Protein AF-0000000077485284 (afdb_homodimer)

Radius of gyration: 37.22 Å; Cα contacts (8 Å, |Δi|>4): 544; chains: 2; bounding box: 152×131×108 Å

Sequence (350 aa):
MNFKMADIRLLTVAMTIVVIGTAVCTTCRDEGKKGLGGEVIVDEEGYKNHIEPLIWLQAEEIPDLDPNLHKRTSPKWDYRIDRDESRRPQNINVADCSPSRCKKGKEVRPWYSPRLVACAFTNEDGVRKYSVQRKQFPVACTCVRAKVKRQRNNNREGRRKSTKRRNQRRRGGMDMNFKMADIRLLTVAMTIVVIGTAVCTTCRDEGKKGLGGEVIVDEEGYKNHIEPLIWLQAEEIPDLDPNLHKRTSPKWDYRIDRDESRRPQNINVADCSPSRCKKGKEVRPWYSPRLVACAFTNEDGVRKYSVQRKQFPVACTCVRAKVKRQRNNNREGRRKSTKRRNQRRRGGMD

Solvent-accessible surface area (backbone atoms only — not comparable to full-atom values): 21162 Å² total; per-residue (Å²): 136,83,78,72,78,72,79,79,71,73,72,71,70,72,72,71,69,68,68,69,69,70,71,79,73,74,57,61,57,70,76,82,58,76,70,61,25,69,71,46,81,36,46,56,67,53,33,66,76,60,41,46,64,54,38,50,38,66,64,45,81,43,71,51,98,56,82,60,48,48,72,37,26,49,29,33,48,47,74,41,77,49,76,39,92,36,29,36,61,35,66,40,83,25,43,30,55,82,83,34,61,52,60,90,75,36,39,76,44,72,38,68,44,66,43,75,35,35,14,64,45,67,45,98,86,68,45,64,30,30,40,34,30,29,41,75,39,36,70,37,52,35,25,26,56,60,80,75,70,74,70,74,73,78,71,73,72,74,74,70,72,75,74,70,72,76,73,71,69,74,70,69,63,77,115,137,82,77,80,72,70,86,70,74,73,72,74,68,70,70,70,71,65,72,68,67,67,69,79,76,71,55,64,58,70,76,85,58,73,69,55,28,62,72,48,81,34,47,58,68,54,32,66,75,61,39,47,63,53,38,50,37,66,65,45,80,41,74,53,98,56,82,61,49,48,72,37,26,49,31,34,48,48,76,40,77,49,76,39,91,36,28,37,62,36,68,40,83,26,45,32,55,83,82,36,61,51,61,90,74,36,39,75,42,73,38,70,44,65,43,74,35,36,14,64,44,68,45,96,87,69,45,63,32,30,39,35,30,28,41,77,38,36,68,35,53,35,25,26,54,61,80,75,70,74,69,74,74,76,71,72,72,76,74,66,72,77,73,70,75,76,68,74,72,71,71,67,65,79,115

Structure (mmCIF, N/CA/C/O backbone):
data_AF-0000000077485284-model_v1
#
loop_
_entity.id
_entity.type
_entity.pdbx_description
1 polymer 'Hypp5809 protein'
#
loop_
_atom_site.group_PDB
_atom_site.id
_atom_site.type_symbol
_atom_site.label_atom_id
_atom_site.label_alt_id
_atom_site.label_comp_id
_atom_site.label_asym_id
_atom_site.label_entity_id
_atom_site.label_seq_id
_atom_site.pdbx_PDB_ins_code
_atom_site.Cartn_x
_atom_site.Cartn_y
_atom_site.Cartn_z
_atom_site.occupancy
_atom_site.B_iso_or_equiv
_atom_site.auth_seq_id
_atom_site.auth_comp_id
_atom_site.auth_asym_id
_atom_site.auth_atom_id
_atom_site.pdbx_PDB_model_num
ATOM 1 N N . MET A 1 1 ? 81.188 -22.359 -29.562 1 26.25 1 MET A N 1
ATOM 2 C CA . MET A 1 1 ? 79.812 -22.844 -29.297 1 26.25 1 MET A CA 1
ATOM 3 C C . MET A 1 1 ? 79.125 -21.984 -28.281 1 26.25 1 MET A C 1
ATOM 5 O O . MET A 1 1 ? 79.438 -22.016 -27.094 1 26.25 1 MET A O 1
ATOM 9 N N . ASN A 1 2 ? 78.812 -20.734 -28.625 1 28.78 2 ASN A N 1
ATOM 10 C CA . ASN A 1 2 ? 78.312 -19.594 -27.844 1 28.78 2 ASN A CA 1
ATOM 11 C C . ASN A 1 2 ? 76.875 -19.797 -27.359 1 28.78 2 ASN A C 1
ATOM 13 O O . ASN A 1 2 ? 75.938 -19.766 -28.141 1 28.78 2 ASN A O 1
ATOM 17 N N . PHE A 1 3 ? 76.688 -20.75 -26.438 1 27.8 3 PHE A N 1
ATOM 18 C CA . PHE A 1 3 ? 75.375 -21.016 -25.891 1 27.8 3 PHE A CA 1
ATOM 19 C C . PHE A 1 3 ? 74.875 -19.812 -25.109 1 27.8 3 PHE A C 1
ATOM 21 O O . PHE A 1 3 ? 75.375 -19.469 -24.062 1 27.8 3 PHE A O 1
ATOM 28 N N . LYS A 1 4 ? 74.5 -18.812 -25.859 1 26.73 4 LYS A N 1
ATOM 29 C CA . LYS A 1 4 ? 73.938 -17.594 -25.25 1 26.73 4 LYS A CA 1
ATOM 30 C C . LYS A 1 4 ? 72.75 -17.906 -24.375 1 26.73 4 LYS A C 1
ATOM 32 O O . LYS A 1 4 ? 71.812 -18.562 -24.828 1 26.73 4 LYS A O 1
ATOM 37 N N . MET A 1 5 ? 72.875 -17.969 -23.156 1 29.12 5 MET A N 1
ATOM 38 C CA . MET A 1 5 ? 71.938 -18.188 -22.078 1 29.12 5 MET A CA 1
ATOM 39 C C . MET A 1 5 ? 70.75 -17.219 -22.188 1 29.12 5 MET A C 1
ATOM 41 O O . MET A 1 5 ? 70.938 -16.016 -21.938 1 29.12 5 MET A O 1
ATOM 45 N N . ALA A 1 6 ? 70.312 -16.984 -23.359 1 28.66 6 ALA A N 1
ATOM 46 C CA . ALA A 1 6 ? 69.375 -15.812 -23.266 1 28.66 6 ALA A CA 1
ATOM 47 C C . ALA A 1 6 ? 68.375 -15.977 -22.125 1 28.66 6 ALA A C 1
ATOM 49 O O . ALA A 1 6 ? 68.188 -17.094 -21.625 1 28.66 6 ALA A O 1
ATOM 50 N N . ASP A 1 7 ? 67.562 -14.844 -21.891 1 26.91 7 ASP A N 1
ATOM 51 C CA . ASP A 1 7 ? 66.688 -14.062 -21.062 1 26.91 7 ASP A CA 1
ATOM 52 C C . ASP A 1 7 ? 65.375 -14.805 -20.828 1 26.91 7 ASP A C 1
ATOM 54 O O . ASP A 1 7 ? 64.688 -15.148 -21.781 1 26.91 7 ASP A O 1
ATOM 58 N N . ILE A 1 8 ? 65.375 -15.609 -19.859 1 27.58 8 ILE A N 1
ATOM 59 C CA . ILE A 1 8 ? 64.125 -16.156 -19.359 1 27.58 8 ILE A CA 1
ATOM 60 C C . ILE A 1 8 ? 63.125 -15.023 -19.109 1 27.58 8 ILE A C 1
ATOM 62 O O . ILE A 1 8 ? 63.312 -14.211 -18.203 1 27.58 8 ILE A O 1
ATOM 66 N N . ARG A 1 9 ? 62.688 -14.32 -20.125 1 27.92 9 ARG A N 1
ATOM 67 C CA . ARG A 1 9 ? 61.562 -13.43 -19.906 1 27.92 9 ARG A CA 1
ATOM 68 C C . ARG A 1 9 ? 60.469 -14.125 -19.078 1 27.92 9 ARG A C 1
ATOM 70 O O . ARG A 1 9 ? 60 -15.188 -19.453 1 27.92 9 ARG A O 1
ATOM 77 N N . LEU A 1 10 ? 60.625 -14.039 -17.812 1 30.47 10 LEU A N 1
ATOM 78 C CA . LEU A 1 10 ? 59.531 -14.359 -16.906 1 30.47 10 LEU A CA 1
ATOM 79 C C . LEU A 1 10 ? 58.219 -13.836 -17.469 1 30.47 10 LEU A C 1
ATOM 81 O O . LEU A 1 10 ? 58.062 -12.633 -17.688 1 30.47 10 LEU A O 1
ATOM 85 N N . LEU A 1 11 ? 57.656 -14.562 -18.281 1 31.17 11 LEU A N 1
ATOM 86 C CA . LEU A 1 11 ? 56.25 -14.344 -18.594 1 31.17 11 LEU A CA 1
ATOM 87 C C . LEU A 1 11 ? 55.406 -14.164 -17.328 1 31.17 11 LEU A C 1
ATOM 89 O O . LEU A 1 11 ? 55.281 -15.094 -16.531 1 31.17 11 LEU A O 1
ATOM 93 N N . THR A 1 12 ? 55.688 -13.062 -16.656 1 31.62 12 THR A N 1
ATOM 94 C CA . THR A 1 12 ? 54.656 -12.805 -15.656 1 31.62 12 THR A CA 1
ATOM 95 C C . THR A 1 12 ? 53.25 -12.961 -16.266 1 31.62 12 THR A C 1
ATOM 97 O O . THR A 1 12 ? 52.906 -12.273 -17.234 1 31.62 12 THR A O 1
ATOM 100 N N . VAL A 1 13 ? 52.781 -14.156 -16.406 1 31.56 13 VAL A N 1
ATOM 101 C CA . VAL A 1 13 ? 51.344 -14.328 -16.562 1 31.56 13 VAL A CA 1
ATOM 102 C C . VAL A 1 13 ? 50.594 -13.367 -15.641 1 31.56 13 VAL A C 1
ATOM 104 O O . VAL A 1 13 ? 50.719 -13.461 -14.414 1 31.56 13 VAL A O 1
ATOM 107 N N . ALA A 1 14 ? 50.562 -12.133 -15.977 1 32.06 14 ALA A N 1
ATOM 108 C CA . ALA A 1 14 ? 49.562 -11.359 -15.273 1 32.06 14 ALA A CA 1
ATOM 109 C C . ALA A 1 14 ? 48.219 -12.117 -15.219 1 32.06 14 ALA A C 1
ATOM 111 O O . ALA A 1 14 ? 47.625 -12.406 -16.266 1 32.06 14 ALA A O 1
ATOM 112 N N . MET A 1 15 ? 48.125 -13.109 -14.352 1 30.97 15 MET A N 1
ATOM 113 C CA . MET A 1 15 ? 46.75 -13.523 -14.016 1 30.97 15 MET A CA 1
ATOM 114 C C . MET A 1 15 ? 45.812 -12.32 -13.969 1 30.97 15 MET A C 1
ATOM 116 O O . MET A 1 15 ? 46 -11.414 -13.148 1 30.97 15 MET A O 1
ATOM 120 N N . THR A 1 16 ? 45.438 -11.82 -15.078 1 33.38 16 THR A N 1
ATOM 121 C CA . THR A 1 16 ? 44.25 -10.992 -14.984 1 33.38 16 THR A CA 1
ATOM 122 C C . THR A 1 16 ? 43.188 -11.648 -14.094 1 33.38 16 THR A C 1
ATOM 124 O O . THR A 1 16 ? 42.688 -12.711 -14.43 1 33.38 16 THR A O 1
ATOM 127 N N . ILE A 1 17 ? 43.438 -11.68 -12.812 1 33.34 17 ILE A N 1
ATOM 128 C CA . ILE A 1 17 ? 42.25 -11.922 -11.992 1 33.34 17 ILE A CA 1
ATOM 129 C C . ILE A 1 17 ? 41.062 -11.141 -12.562 1 33.34 17 ILE A C 1
ATOM 131 O O . ILE A 1 17 ? 41.062 -9.906 -12.555 1 33.34 17 ILE A O 1
ATOM 135 N N . VAL A 1 18 ? 40.562 -11.516 -13.617 1 31.17 18 VAL A N 1
ATOM 136 C CA . VAL A 1 18 ? 39.219 -11.016 -13.844 1 31.17 18 VAL A CA 1
ATOM 137 C C . VAL A 1 18 ? 38.438 -11.039 -12.539 1 31.17 18 VAL A C 1
ATOM 139 O O . VAL A 1 18 ? 38.25 -12.102 -11.945 1 31.17 18 VAL A O 1
ATOM 142 N N . VAL A 1 19 ? 38.719 -10.102 -11.672 1 31.89 19 VAL A N 1
ATOM 143 C CA . VAL A 1 19 ? 37.656 -9.828 -10.711 1 31.89 19 VAL A CA 1
ATOM 144 C C . VAL A 1 19 ? 36.281 -10.031 -11.375 1 31.89 19 VAL A C 1
ATOM 146 O O . VAL A 1 19 ? 35.906 -9.289 -12.289 1 31.89 19 VAL A O 1
ATOM 149 N N . ILE A 1 20 ? 36.031 -11.227 -11.875 1 33.34 20 ILE A N 1
ATOM 150 C CA . ILE A 1 20 ? 34.594 -11.422 -11.93 1 33.34 20 ILE A CA 1
ATOM 151 C C . ILE A 1 20 ? 33.906 -10.57 -10.859 1 33.34 20 ILE A C 1
ATOM 153 O O . ILE A 1 20 ? 34.094 -10.797 -9.656 1 33.34 20 ILE A O 1
ATOM 157 N N . GLY A 1 21 ? 34 -9.258 -10.984 1 31.41 21 GLY A N 1
ATOM 158 C CA . GLY A 1 21 ? 33.062 -8.43 -10.25 1 31.41 21 GLY A CA 1
ATOM 159 C C . GLY A 1 21 ? 31.797 -9.18 -9.844 1 31.41 21 GLY A C 1
ATOM 160 O O . GLY A 1 21 ? 31.031 -9.609 -10.695 1 31.41 21 GLY A O 1
ATOM 161 N N . THR A 1 22 ? 31.938 -10.18 -9.016 1 33.84 22 THR A N 1
ATOM 162 C CA . THR A 1 22 ? 30.75 -10.609 -8.281 1 33.84 22 THR A CA 1
ATOM 163 C C . THR A 1 22 ? 29.797 -9.438 -8.094 1 33.84 22 THR A C 1
ATOM 165 O O . THR A 1 22 ? 30.172 -8.383 -7.594 1 33.84 22 THR A O 1
ATOM 168 N N . ALA A 1 23 ? 29.109 -9.148 -9.023 1 34.25 23 ALA A N 1
ATOM 169 C CA . ALA A 1 23 ? 27.953 -8.258 -8.906 1 34.25 23 ALA A CA 1
ATOM 170 C C . ALA A 1 23 ? 27.453 -8.188 -7.469 1 34.25 23 ALA A C 1
ATOM 172 O O . ALA A 1 23 ? 27.453 -9.195 -6.758 1 34.25 23 ALA A O 1
ATOM 173 N N . VAL A 1 24 ? 27.734 -7.199 -6.66 1 35.31 24 VAL A N 1
ATOM 174 C CA . VAL A 1 24 ? 26.938 -6.641 -5.574 1 35.31 24 VAL A CA 1
ATOM 175 C C . VAL A 1 24 ? 25.484 -7.078 -5.73 1 35.31 24 VAL A C 1
ATOM 177 O O . VAL A 1 24 ? 24.797 -6.637 -6.652 1 35.31 24 VAL A O 1
ATOM 180 N N . CYS A 1 25 ? 25.094 -8.156 -5.75 1 39.81 25 CYS A N 1
ATOM 181 C CA . CYS A 1 25 ? 23.75 -8.625 -5.426 1 39.81 25 CYS A CA 1
ATOM 182 C C . CYS A 1 25 ? 23.109 -7.758 -4.34 1 39.81 25 CYS A C 1
ATOM 184 O O . CYS A 1 25 ? 23.438 -7.902 -3.158 1 39.81 25 CYS A O 1
ATOM 186 N N . THR A 1 26 ? 23.078 -6.395 -4.234 1 50.28 26 THR A N 1
ATOM 187 C CA . THR A 1 26 ? 22.234 -5.379 -3.611 1 50.28 26 THR A CA 1
ATOM 188 C C . THR A 1 26 ? 20.797 -5.871 -3.496 1 50.28 26 THR A C 1
ATOM 190 O O . THR A 1 26 ? 20 -5.699 -4.426 1 50.28 26 THR A O 1
ATOM 193 N N . THR A 1 27 ? 20.484 -7.121 -2.922 1 60.91 27 THR A N 1
ATOM 194 C CA . THR A 1 27 ? 19.422 -8.125 -2.977 1 60.91 27 THR A CA 1
ATOM 195 C C . THR A 1 27 ? 18.172 -7.648 -2.24 1 60.91 27 THR A C 1
ATOM 197 O O . THR A 1 27 ? 18.281 -6.883 -1.278 1 60.91 27 THR A O 1
ATOM 200 N N . CYS A 1 28 ? 17.281 -7.211 -2.936 1 78.25 28 CYS A N 1
ATOM 201 C CA . CYS A 1 28 ? 15.961 -6.859 -2.451 1 78.25 28 CYS A CA 1
ATOM 202 C C . CYS A 1 28 ? 15.469 -7.863 -1.415 1 78.25 28 CYS A C 1
ATOM 204 O O . CYS A 1 28 ? 14.68 -7.52 -0.534 1 78.25 28 CYS A O 1
ATOM 206 N N . ARG A 1 29 ? 16.172 -9.039 -1.37 1 74.81 29 ARG A N 1
ATOM 207 C CA . ARG A 1 29 ? 15.641 -10.086 -0.5 1 74.81 29 ARG A CA 1
ATOM 208 C C . ARG A 1 29 ? 16.172 -9.938 0.92 1 74.81 29 ARG A C 1
ATOM 210 O O . ARG A 1 29 ? 17.391 -9.859 1.123 1 74.81 29 ARG A O 1
ATOM 217 N N . ASP A 1 30 ? 15.219 -9.648 1.819 1 67.25 30 ASP A N 1
ATOM 218 C CA . ASP A 1 30 ? 15.586 -9.609 3.23 1 67.25 30 ASP A CA 1
ATOM 219 C C . ASP A 1 30 ? 15.781 -11.016 3.789 1 67.25 30 ASP A C 1
ATOM 221 O O . ASP A 1 30 ? 14.812 -11.734 4.012 1 67.25 30 ASP A O 1
ATOM 225 N N . GLU A 1 31 ? 16.766 -11.734 3.312 1 56.16 31 GLU A N 1
ATOM 226 C CA . GLU A 1 31 ? 17.031 -13.094 3.781 1 56.16 31 GLU A CA 1
ATOM 227 C C . GLU A 1 31 ? 16.984 -13.172 5.305 1 56.16 31 GLU A C 1
ATOM 229 O O . GLU A 1 31 ? 17.828 -12.586 5.988 1 56.16 31 GLU A O 1
ATOM 234 N N . GLY A 1 32 ? 15.93 -13.938 5.969 1 45.53 32 GLY A N 1
ATOM 235 C CA . GLY A 1 32 ? 15.93 -14.273 7.383 1 45.53 32 GLY A CA 1
ATOM 236 C C . GLY A 1 32 ? 15.555 -13.109 8.273 1 45.53 32 GLY A C 1
ATOM 237 O O . GLY A 1 32 ? 15.461 -13.258 9.5 1 45.53 32 GLY A O 1
ATOM 238 N N . LYS A 1 33 ? 15.961 -12.07 7.867 1 43.25 33 LYS A N 1
ATOM 239 C CA . LYS A 1 33 ? 15.633 -11.062 8.875 1 43.25 33 LYS A CA 1
ATOM 240 C C . LYS A 1 33 ? 14.125 -10.922 9.031 1 43.25 33 LYS A C 1
ATOM 242 O O . LYS A 1 33 ? 13.383 -11 8.047 1 43.25 33 LYS A O 1
ATOM 247 N N . LYS A 1 34 ? 13.57 -11.633 10.039 1 42.44 34 LYS A N 1
ATOM 248 C CA . LYS A 1 34 ? 12.211 -11.492 10.547 1 42.44 34 LYS A CA 1
ATOM 249 C C . LYS A 1 34 ? 11.602 -10.164 10.117 1 42.44 34 LYS A C 1
ATOM 251 O O . LYS A 1 34 ? 10.5 -9.812 10.547 1 42.44 34 LYS A O 1
ATOM 256 N N . GLY A 1 35 ? 12.422 -9.242 9.93 1 41.22 35 GLY A N 1
ATOM 257 C CA . GLY A 1 35 ? 11.773 -7.949 10.062 1 41.22 35 GLY A CA 1
ATOM 258 C C . GLY A 1 35 ? 10.43 -7.883 9.352 1 41.22 35 GLY A C 1
ATOM 259 O O . GLY A 1 35 ? 9.383 -7.953 9.992 1 41.22 35 GLY A O 1
ATOM 260 N N . LEU A 1 36 ? 10.148 -7.23 8.086 1 49.66 36 LEU A N 1
ATOM 261 C CA . LEU A 1 36 ? 9.172 -6.293 7.531 1 49.66 36 LEU A CA 1
ATOM 262 C C . LEU A 1 36 ? 8.156 -7.012 6.656 1 49.66 36 LEU A C 1
ATOM 264 O O . LEU A 1 36 ? 7.465 -6.383 5.852 1 49.66 36 LEU A O 1
ATOM 268 N N . GLY A 1 37 ? 7.797 -8.055 6.762 1 56.66 37 GLY A N 1
ATOM 269 C CA . GLY A 1 37 ? 6.504 -8.398 6.191 1 56.66 37 GLY A CA 1
ATOM 270 C C . GLY A 1 37 ? 6.492 -9.742 5.496 1 56.66 37 GLY A C 1
ATOM 271 O O . GLY A 1 37 ? 5.66 -9.984 4.621 1 56.66 37 GLY A O 1
ATOM 272 N N . GLY A 1 38 ? 7.246 -10.953 5.941 1 71.94 38 GLY A N 1
ATOM 273 C CA . GLY A 1 38 ? 7.195 -12.32 5.434 1 71.94 38 GLY A CA 1
ATOM 274 C C . GLY A 1 38 ? 7.574 -12.422 3.967 1 71.94 38 GLY A C 1
ATOM 275 O O . GLY A 1 38 ? 7.73 -11.406 3.287 1 71.94 38 GLY A O 1
ATOM 276 N N . GLU A 1 39 ? 8.039 -13.539 3.531 1 82.56 39 GLU A N 1
ATOM 277 C CA . GLU A 1 39 ? 8.352 -13.773 2.125 1 82.56 39 GLU A CA 1
ATOM 278 C C . GLU A 1 39 ? 7.699 -15.055 1.617 1 82.56 39 GLU A C 1
ATOM 280 O O . GLU A 1 39 ? 7.426 -15.969 2.398 1 82.56 39 GLU A O 1
ATOM 285 N N . VAL A 1 40 ? 7.297 -15.062 0.393 1 88.69 40 VAL A N 1
ATOM 286 C CA . VAL A 1 40 ? 6.852 -16.234 -0.351 1 88.69 40 VAL A CA 1
ATOM 287 C C . VAL A 1 40 ? 7.828 -16.531 -1.491 1 88.69 40 VAL A C 1
ATOM 289 O O . VAL A 1 40 ? 8.102 -15.656 -2.316 1 88.69 40 VAL A O 1
ATOM 292 N N . ILE A 1 41 ? 8.328 -17.797 -1.458 1 90.81 41 ILE A N 1
ATOM 293 C CA . ILE A 1 41 ? 9.25 -18.172 -2.525 1 90.81 41 ILE A CA 1
ATOM 294 C C . ILE A 1 41 ? 8.484 -18.828 -3.666 1 90.81 41 ILE A C 1
ATOM 296 O O . ILE A 1 41 ? 7.66 -19.719 -3.434 1 90.81 41 ILE A O 1
ATOM 300 N N . VAL A 1 42 ? 8.773 -18.359 -4.859 1 92.44 42 VAL A N 1
ATOM 301 C CA . VAL A 1 42 ? 8.086 -18.891 -6.027 1 92.44 42 VAL A CA 1
ATOM 302 C C . VAL A 1 42 ? 9.102 -19.234 -7.117 1 92.44 42 VAL A C 1
ATOM 304 O O . VAL A 1 42 ? 10.133 -18.578 -7.238 1 92.44 42 VAL A O 1
ATOM 307 N N . ASP A 1 43 ? 8.82 -20.297 -7.883 1 92.94 43 ASP A N 1
ATOM 308 C CA . ASP A 1 43 ? 9.695 -20.625 -9 1 92.94 43 ASP A CA 1
ATOM 309 C C . ASP A 1 43 ? 9.43 -19.719 -10.195 1 92.94 43 ASP A C 1
ATOM 311 O O . ASP A 1 43 ? 8.516 -18.891 -10.164 1 92.94 43 ASP A O 1
ATOM 315 N N . GLU A 1 44 ? 10.219 -19.859 -11.203 1 92.25 44 GLU A N 1
ATOM 316 C CA . GLU A 1 44 ? 10.164 -18.953 -12.344 1 92.25 44 GLU A CA 1
ATOM 317 C C . GLU A 1 44 ? 8.836 -19.078 -13.086 1 92.25 44 GLU A C 1
ATOM 319 O O . GLU A 1 44 ? 8.266 -18.062 -13.516 1 92.25 44 GLU A O 1
ATOM 324 N N . GLU A 1 45 ? 8.344 -20.266 -13.211 1 91.19 45 GLU A N 1
ATOM 325 C CA . GLU A 1 45 ? 7.082 -20.484 -13.906 1 91.19 45 GLU A CA 1
ATOM 326 C C . GLU A 1 45 ? 5.918 -19.859 -13.156 1 91.19 45 GLU A C 1
ATOM 328 O O . GLU A 1 45 ? 5.094 -19.156 -13.75 1 91.19 45 GLU A O 1
ATOM 333 N N . GLY A 1 46 ? 5.895 -20.062 -11.898 1 89.56 46 GLY A N 1
ATOM 334 C CA . GLY A 1 46 ? 4.867 -19.453 -11.07 1 89.56 46 GLY A CA 1
ATOM 335 C C . GLY A 1 46 ? 4.914 -17.938 -11.078 1 89.56 46 GLY A C 1
ATOM 336 O O . GLY A 1 46 ? 3.873 -17.281 -11.117 1 89.56 46 GLY A O 1
ATOM 337 N N . TYR A 1 47 ? 6.129 -17.469 -11.008 1 92.62 47 TYR A N 1
ATOM 338 C CA . TYR A 1 47 ? 6.301 -16.016 -11.031 1 92.62 47 TYR A CA 1
ATOM 339 C C . TYR A 1 47 ? 5.773 -15.438 -12.336 1 92.62 47 TYR A C 1
ATOM 341 O O . TYR A 1 47 ? 4.938 -14.531 -12.328 1 92.62 47 TYR A O 1
ATOM 349 N N . LYS A 1 48 ? 6.172 -15.93 -13.438 1 92.56 48 LYS A N 1
ATOM 350 C CA . LYS A 1 48 ? 5.836 -15.367 -14.742 1 92.56 48 LYS A CA 1
ATOM 351 C C . LYS A 1 48 ? 4.34 -15.484 -15.016 1 92.56 48 LYS A C 1
ATOM 353 O O . LYS A 1 48 ? 3.721 -14.547 -15.531 1 92.56 48 LYS A O 1
ATOM 358 N N . ASN A 1 49 ? 3.725 -16.531 -14.586 1 90.06 49 ASN A N 1
ATOM 359 C CA . ASN A 1 49 ? 2.342 -16.797 -14.961 1 90.06 49 ASN A CA 1
ATOM 360 C C . ASN A 1 49 ? 1.358 -16.172 -13.977 1 90.06 49 ASN A C 1
ATOM 362 O O . ASN A 1 49 ? 0.249 -15.789 -14.352 1 90.06 49 ASN A O 1
ATOM 366 N N . HIS A 1 50 ? 1.875 -15.977 -12.727 1 89.94 50 HIS A N 1
ATOM 367 C CA . HIS A 1 50 ? 0.858 -15.648 -11.734 1 89.94 50 HIS A CA 1
ATOM 368 C C . HIS A 1 50 ? 1.248 -14.406 -10.938 1 89.94 50 HIS A C 1
ATOM 370 O O . HIS A 1 50 ? 0.381 -13.68 -10.445 1 89.94 50 HIS A O 1
ATOM 376 N N . ILE A 1 51 ? 2.49 -14.133 -10.812 1 91.69 51 ILE A N 1
ATOM 377 C CA . ILE A 1 51 ? 2.918 -13.094 -9.883 1 91.69 51 ILE A CA 1
ATOM 378 C C . ILE A 1 51 ? 3.268 -11.828 -10.648 1 91.69 51 ILE A C 1
ATOM 380 O O . ILE A 1 51 ? 2.875 -10.727 -10.258 1 91.69 51 ILE A O 1
ATOM 384 N N . GLU A 1 52 ? 3.922 -12 -11.688 1 92.81 52 GLU A N 1
ATOM 385 C CA . GLU A 1 52 ? 4.387 -10.852 -12.461 1 92.81 52 GLU A CA 1
ATOM 386 C C . GLU A 1 52 ? 3.219 -9.961 -12.875 1 92.81 52 GLU A C 1
ATOM 388 O O . GLU A 1 52 ? 3.281 -8.734 -12.727 1 92.81 52 GLU A O 1
ATOM 393 N N . PRO A 1 53 ? 2.117 -10.508 -13.391 1 90.69 53 PRO A N 1
ATOM 394 C CA . PRO A 1 53 ? 0.991 -9.633 -13.727 1 90.69 53 PRO A CA 1
ATOM 395 C C . PRO A 1 53 ? 0.489 -8.828 -12.531 1 90.69 53 PRO A C 1
ATOM 397 O O . PRO A 1 53 ? 0.059 -7.684 -12.695 1 90.69 53 PRO A O 1
ATOM 400 N N . LEU A 1 54 ? 0.59 -9.344 -11.359 1 89.56 54 LEU A N 1
ATOM 401 C CA . LEU A 1 54 ? 0.131 -8.672 -10.148 1 89.56 54 LEU A CA 1
ATOM 402 C C . LEU A 1 54 ? 1.095 -7.559 -9.75 1 89.56 54 LEU A C 1
ATOM 404 O O . LEU A 1 54 ? 0.667 -6.488 -9.312 1 89.56 54 LEU A O 1
ATOM 408 N N . ILE A 1 55 ? 2.305 -7.852 -9.891 1 88.88 55 ILE A N 1
ATOM 409 C CA . ILE A 1 55 ? 3.34 -6.875 -9.578 1 88.88 55 ILE A CA 1
ATOM 410 C C . ILE A 1 55 ? 3.205 -5.664 -10.5 1 88.88 55 ILE A C 1
ATOM 412 O O . ILE A 1 55 ? 3.314 -4.52 -10.055 1 88.88 55 ILE A O 1
ATOM 416 N N . TRP A 1 56 ? 2.809 -5.922 -11.688 1 84.69 56 TRP A N 1
ATOM 417 C CA . TRP A 1 56 ? 2.643 -4.84 -12.656 1 84.69 56 TRP A CA 1
ATOM 418 C C . TRP A 1 56 ? 1.35 -4.074 -12.398 1 84.69 56 TRP A C 1
ATOM 420 O O . TRP A 1 56 ? 1.285 -2.863 -12.617 1 84.69 56 TRP A O 1
ATOM 430 N N . LEU A 1 57 ? 0.434 -4.793 -11.945 1 82.56 57 LEU A N 1
ATOM 431 C CA . LEU A 1 57 ? -0.817 -4.141 -11.57 1 82.56 57 LEU A CA 1
ATOM 432 C C . LEU A 1 57 ? -0.584 -3.096 -10.484 1 82.56 57 LEU A C 1
ATOM 434 O O . LEU A 1 57 ? -1.186 -2.02 -10.516 1 82.56 57 LEU A O 1
ATOM 438 N N . GLN A 1 58 ? 0.335 -3.334 -9.602 1 77.44 58 GLN A N 1
ATOM 439 C CA . GLN A 1 58 ? 0.628 -2.424 -8.5 1 77.44 58 GLN A CA 1
ATOM 440 C C . GLN A 1 58 ? 1.419 -1.212 -8.984 1 77.44 58 GLN A C 1
ATOM 442 O O . GLN A 1 58 ? 1.36 -0.142 -8.375 1 77.44 58 GLN A O 1
ATOM 447 N N . ALA A 1 59 ? 2.191 -1.459 -9.992 1 69.38 59 ALA A N 1
ATOM 448 C CA . ALA A 1 59 ? 3.082 -0.411 -10.484 1 69.38 59 ALA A CA 1
ATOM 449 C C . ALA A 1 59 ? 2.324 0.599 -11.336 1 69.38 59 ALA A C 1
ATOM 451 O O . ALA A 1 59 ? 2.795 1.718 -11.555 1 69.38 59 ALA A O 1
ATOM 452 N N . GLU A 1 60 ? 1.158 0.195 -11.742 1 64.19 60 GLU A N 1
ATOM 453 C CA . GLU A 1 60 ? 0.366 1.088 -12.578 1 64.19 60 GLU A CA 1
ATOM 454 C C . GLU A 1 60 ? -0.113 2.305 -11.789 1 64.19 60 GLU A C 1
ATOM 456 O O . GLU A 1 60 ? -0.341 2.219 -10.586 1 64.19 60 GLU A O 1
ATOM 461 N N . GLU A 1 61 ? 0.141 3.391 -12.445 1 60 61 GLU A N 1
ATOM 462 C CA . GLU A 1 61 ? -0.341 4.609 -11.805 1 60 61 GLU A CA 1
ATOM 463 C C . GLU A 1 61 ? -1.857 4.582 -11.633 1 60 61 GLU A C 1
ATOM 465 O O . GLU A 1 61 ? -2.584 4.191 -12.547 1 60 61 GLU A O 1
ATOM 470 N N . ILE A 1 62 ? -2.24 4.336 -10.469 1 55.72 62 ILE A N 1
ATOM 471 C CA . ILE A 1 62 ? -3.678 4.484 -10.258 1 55.72 62 ILE A CA 1
ATOM 472 C C . ILE A 1 62 ? -4.059 5.961 -10.312 1 55.72 62 ILE A C 1
ATOM 474 O O . ILE A 1 62 ? -3.379 6.805 -9.727 1 55.72 62 ILE A O 1
ATOM 478 N N . PRO A 1 63 ? -4.852 6.203 -11.234 1 50 63 PRO A N 1
ATOM 479 C CA . PRO A 1 63 ? -5.289 7.594 -11.125 1 50 63 PRO A CA 1
ATOM 480 C C . PRO A 1 63 ? -5.57 8.016 -9.68 1 50 63 PRO A C 1
ATOM 482 O O . PRO A 1 63 ? -6.328 7.34 -8.977 1 50 63 PRO A O 1
ATOM 485 N N . ASP A 1 64 ? -4.547 8.445 -9.023 1 54.56 64 ASP A N 1
ATOM 486 C CA . ASP A 1 64 ? -4.891 9.031 -7.727 1 54.56 64 ASP A CA 1
ATOM 487 C C . ASP A 1 64 ? -6.172 9.852 -7.816 1 54.56 64 ASP A C 1
ATOM 489 O O . ASP A 1 64 ? -6.484 10.414 -8.867 1 54.56 64 ASP A O 1
ATOM 493 N N . LEU A 1 65 ? -7.02 9.594 -6.785 1 64 65 LEU A N 1
ATOM 494 C CA . LEU A 1 65 ? -8.242 10.383 -6.711 1 64 65 LEU A CA 1
ATOM 495 C C . LEU A 1 65 ? -7.945 11.867 -6.875 1 64 65 LEU A C 1
ATOM 497 O O . LEU A 1 65 ? -8.68 12.586 -7.555 1 64 65 LEU A O 1
ATOM 501 N N . ASP A 1 66 ? -6.68 12.359 -6.371 1 74.38 66 ASP A N 1
ATOM 502 C CA . ASP A 1 66 ? -6.152 13.711 -6.523 1 74.38 66 ASP A CA 1
ATOM 503 C C . ASP A 1 66 ? -4.625 13.703 -6.578 1 74.38 66 ASP A C 1
ATOM 505 O O . ASP A 1 66 ? -3.961 13.719 -5.543 1 74.38 66 ASP A O 1
ATOM 509 N N . PRO A 1 67 ? -4.105 13.68 -7.812 1 79 67 PRO A N 1
ATOM 510 C CA . PRO A 1 67 ? -2.656 13.555 -7.965 1 79 67 PRO A CA 1
ATOM 511 C C . PRO A 1 67 ? -1.893 14.727 -7.363 1 79 67 PRO A C 1
ATOM 513 O O . PRO A 1 67 ? -0.69 14.625 -7.105 1 79 67 PRO A O 1
ATOM 516 N N . ASN A 1 68 ? -2.564 15.82 -7.137 1 86.94 68 ASN A N 1
ATOM 517 C CA . ASN A 1 68 ? -1.865 17 -6.613 1 86.94 68 ASN A CA 1
ATOM 518 C C . ASN A 1 68 ? -2.223 17.25 -5.156 1 86.94 68 ASN A C 1
ATOM 520 O O . ASN A 1 68 ? -1.857 18.297 -4.598 1 86.94 68 ASN A O 1
ATOM 524 N N . LEU A 1 69 ? -2.781 16.328 -4.578 1 90.44 69 LEU A N 1
ATOM 525 C CA . LEU A 1 69 ? -3.197 16.531 -3.193 1 90.44 69 LEU A CA 1
ATOM 526 C C . LEU A 1 69 ? -1.991 16.797 -2.297 1 90.44 69 LEU A C 1
ATOM 528 O O . LEU A 1 69 ? -2.045 17.656 -1.413 1 90.44 69 LEU A O 1
ATOM 532 N N . HIS A 1 70 ? -0.871 16.141 -2.572 1 93.31 70 HIS A N 1
ATOM 533 C CA . HIS A 1 70 ? 0.319 16.219 -1.733 1 93.31 70 HIS A CA 1
ATOM 534 C C . HIS A 1 70 ? 0.911 17.625 -1.76 1 93.31 70 HIS A C 1
ATOM 536 O O . HIS A 1 70 ? 1.676 18 -0.867 1 93.31 70 HIS A O 1
ATOM 542 N N . LYS A 1 71 ? 0.514 18.391 -2.758 1 94.5 71 LYS A N 1
ATOM 543 C CA . LYS A 1 71 ? 1.014 19.766 -2.895 1 94.5 71 LYS A CA 1
ATOM 544 C C . LYS A 1 71 ? 0.194 20.734 -2.051 1 94.5 71 LYS A C 1
ATOM 546 O O . LYS A 1 71 ? 0.598 21.875 -1.851 1 94.5 71 LYS A O 1
ATOM 551 N N . ARG A 1 72 ? -0.893 20.25 -1.562 1 93.88 72 ARG A N 1
ATOM 552 C CA . ARG A 1 72 ? -1.788 21.109 -0.792 1 93.88 72 ARG A CA 1
ATOM 553 C C . ARG A 1 72 ? -1.858 20.656 0.664 1 93.88 72 ARG A C 1
ATOM 555 O O . ARG A 1 72 ? -2.539 21.281 1.48 1 93.88 72 ARG A O 1
ATOM 562 N N . THR A 1 73 ? -1.146 19.656 0.979 1 95.5 73 THR A N 1
ATOM 563 C CA . THR A 1 73 ? -1.172 19.109 2.332 1 95.5 73 THR A CA 1
ATOM 564 C C . THR A 1 73 ? -0.172 19.828 3.227 1 95.5 73 THR A C 1
ATOM 566 O O . THR A 1 73 ? 0.714 20.531 2.734 1 95.5 73 THR A O 1
ATOM 569 N N . SER A 1 74 ? -0.359 19.625 4.539 1 94.44 74 SER A N 1
ATOM 570 C CA . SER A 1 74 ? 0.622 20.047 5.531 1 94.44 74 SER A CA 1
ATOM 571 C C . SER A 1 74 ? 1.157 18.875 6.328 1 94.44 74 SER A C 1
ATOM 573 O O . SER A 1 74 ? 0.424 18.25 7.105 1 94.44 74 SER A O 1
ATOM 575 N N . PRO A 1 75 ? 2.395 18.547 6.145 1 96.94 75 PRO A N 1
ATOM 576 C CA . PRO A 1 75 ? 3.346 19.188 5.23 1 96.94 75 PRO A CA 1
ATOM 577 C C . PRO A 1 75 ? 3.15 18.766 3.779 1 96.94 75 PRO A C 1
ATOM 579 O O . PRO A 1 75 ? 2.521 17.734 3.516 1 96.94 75 PRO A O 1
ATOM 582 N N . LYS A 1 76 ? 3.619 19.578 2.906 1 96.94 76 LYS A N 1
ATOM 583 C CA . LYS A 1 76 ? 3.729 19.172 1.508 1 96.94 76 LYS A CA 1
ATOM 584 C C . LYS A 1 76 ? 4.945 18.281 1.285 1 96.94 76 LYS A C 1
ATOM 586 O O . LYS A 1 76 ? 5.898 18.312 2.068 1 96.94 76 LYS A O 1
ATOM 591 N N . TRP A 1 77 ? 4.898 17.484 0.237 1 96.81 77 TRP A N 1
ATOM 592 C CA . TRP A 1 77 ? 6.07 16.672 -0.09 1 96.81 77 TRP A CA 1
ATOM 593 C C . TRP A 1 77 ? 6.207 16.5 -1.6 1 96.81 77 TRP A C 1
ATOM 595 O O . TRP A 1 77 ? 5.309 16.875 -2.357 1 96.81 77 TRP A O 1
ATOM 605 N N . ASP A 1 78 ? 7.379 16.125 -1.979 1 95.69 78 ASP A N 1
ATOM 606 C CA . ASP A 1 78 ? 7.633 15.734 -3.363 1 95.69 78 ASP A CA 1
ATOM 607 C C . ASP A 1 78 ? 7.777 14.227 -3.5 1 95.69 78 ASP A C 1
ATOM 609 O O . ASP A 1 78 ? 7.625 13.492 -2.521 1 95.69 78 ASP A O 1
ATOM 613 N N . TYR A 1 79 ? 7.875 13.789 -4.766 1 94.19 79 TYR A N 1
ATOM 614 C CA . TYR A 1 79 ? 8.094 12.375 -5.023 1 94.19 79 TYR A CA 1
ATOM 615 C C . TYR A 1 79 ? 9.508 12.125 -5.543 1 94.19 79 TYR A C 1
ATOM 617 O O . TYR A 1 79 ? 10.133 13.023 -6.109 1 94.19 79 TYR A O 1
ATOM 625 N N . ARG A 1 80 ? 9.883 10.969 -5.203 1 95.12 80 ARG A N 1
ATOM 626 C CA . ARG A 1 80 ? 11.125 10.477 -5.773 1 95.12 80 ARG A CA 1
ATOM 627 C C . ARG A 1 80 ? 11 9.016 -6.191 1 95.12 80 ARG A C 1
ATOM 629 O O . ARG A 1 80 ? 10.109 8.305 -5.711 1 95.12 80 ARG A O 1
ATOM 636 N N . ILE A 1 81 ? 11.852 8.586 -7.062 1 93.69 81 ILE A N 1
ATOM 637 C CA . ILE A 1 81 ? 11.867 7.191 -7.5 1 93.69 81 ILE A CA 1
ATOM 638 C C . ILE A 1 81 ? 12.812 6.383 -6.613 1 93.69 81 ILE A C 1
ATOM 640 O O . ILE A 1 81 ? 13.984 6.734 -6.457 1 93.69 81 ILE A O 1
ATOM 644 N N . ASP A 1 82 ? 12.25 5.387 -5.926 1 90.81 82 ASP A N 1
ATOM 645 C CA . ASP A 1 82 ? 13.047 4.371 -5.246 1 90.81 82 ASP A CA 1
ATOM 646 C C . ASP A 1 82 ? 13.43 3.24 -6.203 1 90.81 82 ASP A C 1
ATOM 648 O O . ASP A 1 82 ? 12.594 2.402 -6.543 1 90.81 82 ASP A O 1
ATOM 652 N N . ARG A 1 83 ? 14.75 3.178 -6.559 1 91.25 83 ARG A N 1
ATOM 653 C CA . ARG A 1 83 ? 15.172 2.229 -7.586 1 91.25 83 ARG A CA 1
ATOM 654 C C . ARG A 1 83 ? 15.977 1.087 -6.98 1 91.25 83 ARG A C 1
ATOM 656 O O . ARG A 1 83 ? 16.859 1.316 -6.152 1 91.25 83 ARG A O 1
ATOM 663 N N . ASP A 1 84 ? 15.562 -0.106 -7.352 1 89.06 84 ASP A N 1
ATOM 664 C CA . ASP A 1 84 ? 16.281 -1.33 -7.012 1 89.06 84 ASP A CA 1
ATOM 665 C C . ASP A 1 84 ? 16.266 -2.312 -8.18 1 89.06 84 ASP A C 1
ATOM 667 O O . ASP A 1 84 ? 15.219 -2.846 -8.547 1 89.06 84 ASP A O 1
ATOM 671 N N . GLU A 1 85 ? 17.422 -2.613 -8.719 1 88.75 85 GLU A N 1
ATOM 672 C CA . GLU A 1 85 ? 17.531 -3.439 -9.914 1 88.75 85 GLU A CA 1
ATOM 673 C C . GLU A 1 85 ? 17.156 -4.891 -9.617 1 88.75 85 GLU A C 1
ATOM 675 O O . GLU A 1 85 ? 16.797 -5.641 -10.523 1 88.75 85 GLU A O 1
ATOM 680 N N . SER A 1 86 ? 17.203 -5.297 -8.414 1 86.25 86 SER A N 1
ATOM 681 C CA . SER A 1 86 ? 16.953 -6.688 -8.055 1 86.25 86 SER A CA 1
ATOM 682 C C . SER A 1 86 ? 15.492 -6.906 -7.691 1 86.25 86 SER A C 1
ATOM 684 O O . SER A 1 86 ? 15.078 -8.031 -7.387 1 86.25 86 SER A O 1
ATOM 686 N N . ARG A 1 87 ? 14.75 -5.859 -7.824 1 90.5 87 ARG A N 1
ATOM 687 C CA . ARG A 1 87 ? 13.359 -5.891 -7.383 1 90.5 87 ARG A CA 1
ATOM 688 C C . ARG A 1 87 ? 12.406 -5.66 -8.555 1 90.5 87 ARG A C 1
ATOM 690 O O . ARG A 1 87 ? 12.742 -4.953 -9.5 1 90.5 87 ARG A O 1
ATOM 697 N N . ARG A 1 88 ? 11.242 -6.309 -8.453 1 91.38 88 ARG A N 1
ATOM 698 C CA . ARG A 1 88 ? 10.133 -5.996 -9.352 1 9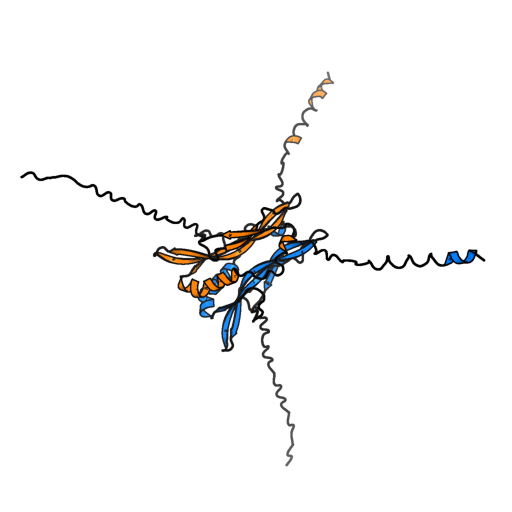1.38 88 ARG A CA 1
ATOM 699 C C . ARG A 1 88 ? 8.906 -5.527 -8.57 1 91.38 88 ARG A C 1
ATOM 701 O O . ARG A 1 88 ? 8.477 -6.195 -7.629 1 91.38 88 ARG A O 1
ATOM 708 N N . PRO A 1 89 ? 8.328 -4.496 -8.922 1 90.75 89 PRO A N 1
ATOM 709 C CA . PRO A 1 89 ? 8.844 -3.551 -9.922 1 90.75 89 PRO A CA 1
ATOM 710 C C . PRO A 1 89 ? 10.141 -2.877 -9.484 1 90.75 89 PRO A C 1
ATOM 712 O O . PRO A 1 89 ? 10.375 -2.703 -8.281 1 90.75 89 PRO A O 1
ATOM 715 N N . GLN A 1 90 ? 10.898 -2.451 -10.414 1 89.81 90 GLN A N 1
ATOM 716 C CA . GLN A 1 90 ? 12.211 -1.877 -10.125 1 89.81 90 GLN A CA 1
ATOM 717 C C . GLN A 1 90 ? 12.086 -0.461 -9.57 1 89.81 90 GLN A C 1
ATOM 719 O O . GLN A 1 90 ? 12.859 -0.056 -8.703 1 89.81 90 GLN A O 1
ATOM 724 N N . ASN A 1 91 ? 11.102 0.213 -10.18 1 91.19 91 ASN A N 1
ATOM 725 C CA . ASN A 1 91 ? 10.891 1.605 -9.797 1 91.19 91 ASN A CA 1
ATOM 726 C C . ASN A 1 91 ? 9.602 1.78 -9.008 1 91.19 91 ASN A C 1
ATOM 728 O O . ASN A 1 91 ? 8.523 1.396 -9.469 1 91.19 91 ASN A O 1
ATOM 732 N N . ILE A 1 92 ? 9.758 2.271 -7.809 1 89.69 92 ILE A N 1
ATOM 733 C CA . ILE A 1 92 ? 8.594 2.592 -6.988 1 89.69 92 ILE A CA 1
ATOM 734 C C . ILE A 1 92 ? 8.602 4.078 -6.637 1 89.69 92 ILE A C 1
ATOM 736 O O . ILE A 1 92 ? 9.602 4.594 -6.125 1 89.69 92 ILE A O 1
ATOM 740 N N . ASN A 1 93 ? 7.484 4.715 -6.992 1 90.56 93 ASN A N 1
ATOM 741 C CA . ASN A 1 93 ? 7.316 6.113 -6.602 1 90.56 93 ASN A CA 1
ATOM 742 C C . ASN A 1 93 ? 7.008 6.242 -5.113 1 90.56 93 ASN A C 1
ATOM 744 O O . ASN A 1 93 ? 6.039 5.664 -4.621 1 90.56 93 ASN A O 1
ATOM 748 N N . VAL A 1 94 ? 7.918 7.039 -4.402 1 92.56 94 VAL A N 1
ATOM 749 C CA . VAL A 1 94 ? 7.727 7.148 -2.961 1 92.56 94 VAL A CA 1
ATOM 750 C C . VAL A 1 94 ? 7.707 8.625 -2.553 1 92.56 94 VAL A C 1
ATOM 752 O O . VAL A 1 94 ? 8.164 9.484 -3.303 1 92.56 94 VAL A O 1
ATOM 755 N N . ALA A 1 95 ? 7.152 8.875 -1.417 1 95 95 ALA A N 1
ATOM 756 C CA . ALA A 1 95 ? 7.137 10.227 -0.875 1 95 95 ALA A CA 1
ATOM 757 C C . ALA A 1 95 ? 8.539 10.672 -0.478 1 95 95 ALA A C 1
ATOM 759 O O . ALA A 1 95 ? 9.273 9.93 0.175 1 95 95 ALA A O 1
ATOM 760 N N . ASP A 1 96 ? 8.961 11.852 -0.97 1 97.19 96 ASP A N 1
ATOM 761 C CA . ASP A 1 96 ? 10.18 12.523 -0.547 1 97.19 96 ASP A CA 1
ATOM 762 C C . ASP A 1 96 ? 9.875 13.641 0.449 1 97.19 96 ASP A C 1
ATOM 764 O O . ASP A 1 96 ? 9.359 14.695 0.072 1 97.19 96 ASP A O 1
ATOM 768 N N . CYS A 1 97 ? 10.305 13.383 1.735 1 98 97 CYS A N 1
ATOM 769 C CA . CYS A 1 97 ? 9.938 14.328 2.787 1 98 97 CYS A CA 1
ATOM 770 C C . CYS A 1 97 ? 11.07 15.312 3.047 1 98 97 CYS A C 1
ATOM 772 O O . CYS A 1 97 ? 11.008 16.094 3.994 1 98 97 CYS A O 1
ATOM 774 N N . SER A 1 98 ? 12.102 15.289 2.229 1 97.69 98 SER A N 1
ATOM 775 C CA . SER A 1 98 ? 13.266 16.141 2.422 1 97.69 98 SER A CA 1
ATOM 776 C C . SER A 1 98 ? 12.891 17.609 2.354 1 97.69 98 SER A C 1
ATOM 778 O O . SER A 1 98 ? 13.414 18.438 3.111 1 97.69 98 SER A O 1
ATOM 780 N N . PRO A 1 99 ? 11.977 18.016 1.512 1 97.38 99 PRO A N 1
ATOM 781 C CA . PRO A 1 99 ? 11.617 19.422 1.447 1 97.38 99 PRO A CA 1
ATOM 782 C C . PRO A 1 99 ? 10.484 19.781 2.406 1 97.38 99 PRO A C 1
ATOM 784 O O . PRO A 1 99 ? 10.094 20.953 2.492 1 97.38 99 PRO A O 1
ATOM 787 N N . SER A 1 100 ? 9.953 18.812 3.078 1 97.56 100 SER A N 1
ATOM 788 C CA . SER A 1 100 ? 8.797 19.016 3.941 1 97.56 100 SER A CA 1
ATOM 789 C C . SER A 1 100 ? 9.156 19.844 5.168 1 97.56 100 SER A C 1
ATOM 791 O O . SER A 1 100 ? 10.281 19.766 5.66 1 97.56 100 SER A O 1
ATOM 793 N N . ARG A 1 101 ? 8.195 20.641 5.613 1 96.62 101 ARG A N 1
ATOM 794 C CA . ARG A 1 101 ? 8.375 21.484 6.789 1 96.62 101 ARG A CA 1
ATOM 795 C C . ARG A 1 101 ? 7.156 21.422 7.703 1 96.62 101 ARG A C 1
ATOM 797 O O . ARG A 1 101 ? 6.023 21.328 7.227 1 96.62 101 ARG A O 1
ATOM 804 N N . CYS A 1 102 ? 7.504 21.453 8.914 1 96.19 102 CYS A N 1
ATOM 805 C CA . CYS A 1 102 ? 6.453 21.516 9.93 1 96.19 102 CYS A CA 1
ATOM 806 C C . CYS A 1 102 ? 6.613 22.734 10.82 1 96.19 102 CYS A C 1
ATOM 808 O O . CYS A 1 102 ? 7.691 23.328 10.875 1 96.19 102 CYS A O 1
ATOM 810 N N . LYS A 1 103 ? 5.488 23.109 11.445 1 91 103 LYS A N 1
ATOM 811 C CA . LYS A 1 103 ? 5.547 24.172 12.43 1 91 103 LYS A CA 1
ATOM 812 C C . LYS A 1 103 ? 6.461 23.797 13.594 1 91 103 LYS A C 1
ATOM 814 O O . LYS A 1 103 ? 6.75 22.625 13.805 1 91 103 LYS A O 1
ATOM 819 N N . LYS A 1 104 ? 6.77 24.844 14.305 1 89.94 104 LYS A N 1
ATOM 820 C CA . LYS A 1 104 ? 7.645 24.641 15.461 1 89.94 104 LYS A CA 1
ATOM 821 C C . LYS A 1 104 ? 7.051 23.609 16.422 1 89.94 104 LYS A C 1
ATOM 823 O O . LYS A 1 104 ? 5.848 23.625 16.672 1 89.94 104 LYS A O 1
ATOM 828 N N . GLY A 1 105 ? 7.93 22.766 16.984 1 90.69 105 GLY A N 1
ATOM 829 C CA . GLY A 1 105 ? 7.496 21.766 17.953 1 90.69 105 GLY A CA 1
ATOM 830 C C . GLY A 1 105 ? 7.148 20.438 17.312 1 90.69 105 GLY A C 1
ATOM 831 O O . GLY A 1 105 ? 6.828 19.469 18.016 1 90.69 105 GLY A O 1
ATOM 832 N N . LYS A 1 106 ? 7.133 20.453 16 1 94.75 106 LYS A N 1
ATOM 833 C CA . LYS A 1 106 ? 6.832 19.219 15.289 1 94.75 106 LYS A CA 1
ATOM 834 C C . LYS A 1 106 ? 7.992 18.812 14.383 1 94.75 106 LYS A C 1
ATOM 836 O O . LYS A 1 106 ? 8.758 19.672 13.93 1 94.75 106 LYS A O 1
ATOM 841 N N . GLU A 1 107 ? 8.078 17.531 14.156 1 95.44 107 GLU A N 1
ATOM 842 C CA . GLU A 1 107 ? 9.086 16.984 13.258 1 95.44 107 GLU A CA 1
ATOM 843 C C . GLU A 1 107 ? 8.438 16.266 12.078 1 95.44 107 GLU A C 1
ATOM 845 O O . GLU A 1 107 ? 7.344 15.719 12.203 1 95.44 107 GLU A O 1
ATOM 850 N N . VAL A 1 108 ? 9.18 16.297 11 1 96.38 108 VAL A N 1
ATOM 851 C CA . VAL A 1 108 ? 8.719 15.602 9.805 1 96.38 108 VAL A CA 1
ATOM 852 C C . VAL A 1 108 ? 9.039 14.109 9.906 1 96.38 108 VAL A C 1
ATOM 854 O O . VAL A 1 108 ? 10.164 13.742 10.266 1 96.38 108 VAL A O 1
ATOM 857 N N . ARG A 1 109 ? 8.031 13.281 9.617 1 95 109 ARG A N 1
ATOM 858 C CA . ARG A 1 109 ? 8.227 11.836 9.539 1 95 109 ARG A CA 1
ATOM 859 C C . ARG A 1 109 ? 7.477 11.242 8.352 1 95 109 ARG A C 1
ATOM 861 O O . ARG A 1 109 ? 6.34 11.633 8.07 1 95 109 ARG A O 1
ATOM 868 N N . PRO A 1 110 ? 8.125 10.312 7.695 1 94.94 110 PRO A N 1
ATOM 869 C CA . PRO A 1 110 ? 7.387 9.609 6.641 1 94.94 110 PRO A CA 1
ATOM 870 C C . PRO A 1 110 ? 6.324 8.664 7.191 1 94.94 110 PRO A C 1
ATOM 872 O O . PRO A 1 110 ? 6.484 8.125 8.289 1 94.94 110 PRO A O 1
ATOM 875 N N . TRP A 1 111 ? 5.223 8.594 6.426 1 93.56 111 TRP A N 1
ATOM 876 C CA . TRP A 1 111 ? 4.23 7.551 6.668 1 93.56 111 TRP A CA 1
ATOM 877 C C . TRP A 1 111 ? 4.422 6.383 5.707 1 93.56 111 TRP A C 1
ATOM 879 O O . TRP A 1 111 ? 4.43 6.566 4.484 1 93.56 111 TRP A O 1
ATOM 889 N N . TYR A 1 112 ? 4.52 5.16 6.305 1 89.94 112 TYR A N 1
ATOM 890 C CA . TYR A 1 112 ? 4.855 3.994 5.496 1 89.94 112 TYR A CA 1
ATOM 891 C C . TYR A 1 112 ? 3.627 3.131 5.242 1 89.94 112 TYR A C 1
ATOM 893 O O . TYR A 1 112 ? 2.723 3.068 6.078 1 89.94 112 TYR A O 1
ATOM 901 N N . SER A 1 113 ? 3.576 2.588 4.07 1 87.31 113 SER A N 1
ATOM 902 C CA . SER A 1 113 ? 2.58 1.591 3.689 1 87.31 113 SER A CA 1
ATOM 903 C C . SER A 1 113 ? 3.229 0.408 2.977 1 87.31 113 SER A C 1
ATOM 905 O O . SER A 1 113 ? 4.203 0.578 2.24 1 87.31 113 SER A O 1
ATOM 907 N N . PRO A 1 114 ? 2.652 -0.706 3.125 1 84.94 114 PRO A N 1
ATOM 908 C CA . PRO A 1 114 ? 3.271 -1.899 2.541 1 84.94 114 PRO A CA 1
ATOM 909 C C . PRO A 1 114 ? 2.924 -2.082 1.066 1 84.94 114 PRO A C 1
ATOM 911 O O . PRO A 1 114 ? 1.854 -1.66 0.623 1 84.94 114 PRO A O 1
ATOM 914 N N . ARG A 1 115 ? 3.883 -2.74 0.355 1 86.5 115 ARG A N 1
ATOM 915 C CA . ARG A 1 115 ? 3.691 -3.221 -1.01 1 86.5 115 ARG A CA 1
ATOM 916 C C . ARG A 1 115 ? 4.414 -4.547 -1.23 1 86.5 115 ARG A C 1
ATOM 918 O O . ARG A 1 115 ? 5.383 -4.855 -0.537 1 86.5 115 ARG A O 1
ATOM 925 N N . LEU A 1 116 ? 3.842 -5.238 -2.154 1 89.12 116 LEU A N 1
ATOM 926 C CA . LEU A 1 116 ? 4.523 -6.469 -2.547 1 89.12 116 LEU A CA 1
ATOM 927 C C . LEU A 1 116 ? 5.602 -6.188 -3.586 1 89.12 116 LEU A C 1
ATOM 929 O O . LEU A 1 116 ? 5.379 -5.418 -4.527 1 89.12 116 LEU A O 1
ATOM 933 N N . VAL A 1 117 ? 6.695 -6.793 -3.344 1 91.31 117 VAL A N 1
ATOM 934 C CA . VAL A 1 117 ? 7.781 -6.738 -4.316 1 91.31 117 VAL A CA 1
ATOM 935 C C . VAL A 1 117 ? 8.359 -8.133 -4.523 1 91.31 117 VAL A C 1
ATOM 937 O O . VAL A 1 117 ? 8.258 -8.992 -3.645 1 91.31 117 VAL A O 1
ATOM 940 N N . ALA A 1 118 ? 8.812 -8.367 -5.711 1 92.88 118 ALA A N 1
ATOM 941 C CA . ALA A 1 118 ? 9.461 -9.633 -6.027 1 92.88 118 ALA A CA 1
ATOM 942 C C . ALA A 1 118 ? 10.961 -9.453 -6.211 1 92.88 118 ALA A C 1
ATOM 944 O O . ALA A 1 118 ? 11.406 -8.586 -6.969 1 92.88 118 ALA A O 1
ATOM 945 N N . CYS A 1 119 ? 11.727 -10.289 -5.496 1 92.75 119 CYS A N 1
ATOM 946 C CA . CYS A 1 119 ? 13.18 -10.266 -5.566 1 92.75 119 CYS A CA 1
ATOM 947 C C . CYS A 1 119 ? 13.719 -11.547 -6.191 1 92.75 119 CYS A C 1
ATOM 949 O O . CYS A 1 119 ? 13.523 -12.633 -5.652 1 92.75 119 CYS A O 1
ATOM 951 N N . ALA A 1 120 ? 14.398 -11.344 -7.238 1 90.12 120 ALA A N 1
ATOM 952 C CA . ALA A 1 120 ? 15 -12.5 -7.902 1 90.12 120 ALA A CA 1
ATOM 953 C C . ALA A 1 120 ? 16.297 -12.914 -7.211 1 90.12 120 ALA A C 1
ATOM 955 O O . ALA A 1 120 ? 17.078 -12.062 -6.777 1 90.12 120 ALA A O 1
ATOM 956 N N . PHE A 1 121 ? 16.359 -14.242 -7.07 1 86.25 121 PHE A N 1
ATOM 957 C CA . PHE A 1 121 ? 17.594 -14.773 -6.5 1 86.25 121 PHE A CA 1
ATOM 958 C C . PHE A 1 121 ? 17.875 -16.172 -7.023 1 86.25 121 PHE A C 1
ATOM 960 O O . PHE A 1 121 ? 17.016 -16.797 -7.656 1 86.25 121 PHE A O 1
ATOM 967 N N . THR A 1 122 ? 19.141 -16.594 -6.895 1 88.06 122 THR A N 1
ATOM 968 C CA . THR A 1 122 ? 19.516 -17.953 -7.223 1 88.06 122 THR A CA 1
ATOM 969 C C . THR A 1 122 ? 19.625 -18.812 -5.961 1 88.06 122 THR A C 1
ATOM 971 O O . THR A 1 122 ? 20.312 -18.422 -5.008 1 88.06 122 THR A O 1
ATOM 974 N N . ASN A 1 123 ? 18.859 -19.891 -6.051 1 85.88 123 ASN A N 1
ATOM 975 C CA . ASN A 1 123 ? 18.891 -20.719 -4.848 1 85.88 123 ASN A CA 1
ATOM 976 C C . ASN A 1 123 ? 20.141 -21.578 -4.785 1 85.88 123 ASN A C 1
ATOM 978 O O . ASN A 1 123 ? 21.047 -21.406 -5.605 1 85.88 123 ASN A O 1
ATOM 982 N N . GLU A 1 124 ? 20.234 -22.391 -3.688 1 87.38 124 GLU A N 1
ATOM 983 C CA . GLU A 1 124 ? 21.422 -23.219 -3.428 1 87.38 124 GLU A CA 1
ATOM 984 C C . GLU A 1 124 ? 21.688 -24.172 -4.582 1 87.38 124 GLU A C 1
ATOM 986 O O . GLU A 1 124 ? 22.844 -24.547 -4.836 1 87.38 124 GLU A O 1
ATOM 991 N N . ASP A 1 125 ? 20.688 -24.562 -5.352 1 92.19 125 ASP A N 1
ATOM 992 C CA . ASP A 1 125 ? 20.812 -25.5 -6.469 1 92.19 125 ASP A CA 1
ATOM 993 C C . ASP A 1 125 ? 21.125 -24.75 -7.766 1 92.19 125 ASP A C 1
ATOM 995 O O . ASP A 1 125 ? 21.188 -25.375 -8.836 1 92.19 125 ASP A O 1
ATOM 999 N N . GLY A 1 126 ? 21.219 -23.484 -7.734 1 91.69 126 GLY A N 1
ATOM 1000 C CA . GLY A 1 126 ? 21.547 -22.688 -8.906 1 91.69 126 GLY A CA 1
ATOM 1001 C C . GLY A 1 126 ? 20.328 -22.328 -9.734 1 91.69 126 GLY A C 1
ATOM 1002 O O . GLY A 1 126 ? 20.469 -21.938 -10.898 1 91.69 126 GLY A O 1
ATOM 1003 N N . VAL A 1 127 ? 19.219 -22.594 -9.148 1 91.94 127 VAL A N 1
ATOM 1004 C CA . VAL A 1 127 ? 17.984 -22.344 -9.875 1 91.94 127 VAL A CA 1
ATOM 1005 C C . VAL A 1 127 ? 17.438 -20.969 -9.484 1 91.94 127 VAL A C 1
ATOM 1007 O O . VAL A 1 127 ? 17.438 -20.609 -8.305 1 91.94 127 VAL A O 1
ATOM 1010 N N . ARG A 1 128 ? 17.031 -20.25 -10.453 1 91.31 128 ARG A N 1
ATOM 1011 C CA . ARG A 1 128 ? 16.438 -18.922 -10.203 1 91.31 128 ARG A CA 1
ATOM 1012 C C . ARG A 1 128 ? 15.078 -19.047 -9.539 1 91.31 128 ARG A C 1
ATOM 1014 O O . ARG A 1 128 ? 14.227 -19.828 -9.984 1 91.31 128 ARG A O 1
ATOM 1021 N N . LYS A 1 129 ? 14.938 -18.312 -8.422 1 92.12 129 LYS A N 1
ATOM 1022 C CA . LYS A 1 129 ? 13.68 -18.203 -7.691 1 92.12 129 LYS A CA 1
ATOM 1023 C C . LYS A 1 129 ? 13.352 -16.734 -7.391 1 92.12 129 LYS A C 1
ATOM 1025 O O . LYS A 1 129 ? 14.164 -15.852 -7.641 1 92.12 129 LYS A O 1
ATOM 1030 N N . TYR A 1 130 ? 12.141 -16.578 -7.031 1 91.31 130 TYR A N 1
ATOM 1031 C CA . TYR A 1 130 ? 11.695 -15.242 -6.648 1 91.31 130 TYR A CA 1
ATOM 1032 C C . TYR A 1 130 ? 11.188 -15.227 -5.215 1 91.31 130 TYR A C 1
ATOM 1034 O O . TYR A 1 130 ? 10.406 -16.094 -4.816 1 91.31 130 TYR A O 1
ATOM 1042 N N . SER A 1 131 ? 11.727 -14.297 -4.504 1 91.62 131 SER A N 1
ATOM 1043 C CA . SER A 1 131 ? 11.211 -14.016 -3.166 1 91.62 131 SER A CA 1
ATOM 1044 C C . SER A 1 131 ? 10.227 -12.852 -3.189 1 91.62 131 SER A C 1
ATOM 1046 O O . SER A 1 131 ? 10.609 -11.711 -3.443 1 91.62 131 SER A O 1
ATOM 1048 N N . VAL A 1 132 ? 8.977 -13.141 -2.984 1 91.75 132 VAL A N 1
ATOM 1049 C CA . VAL A 1 132 ? 7.973 -12.094 -2.891 1 91.75 132 VAL A CA 1
ATOM 1050 C C . VAL A 1 132 ? 7.844 -11.625 -1.442 1 91.75 132 VAL A C 1
ATOM 1052 O O . VAL A 1 132 ? 7.602 -12.43 -0.543 1 91.75 132 VAL A O 1
ATOM 1055 N N . GLN A 1 133 ? 8.062 -10.312 -1.336 1 87.94 133 GLN A N 1
ATOM 1056 C CA . GLN A 1 133 ? 8.117 -9.742 0.007 1 87.94 133 GLN A CA 1
ATOM 1057 C C . GLN A 1 133 ? 7.148 -8.57 0.148 1 87.94 133 GLN A C 1
ATOM 1059 O O . GLN A 1 133 ? 6.816 -7.91 -0.838 1 87.94 133 GLN A O 1
ATOM 1064 N N . ARG A 1 134 ? 6.699 -8.508 1.366 1 87 134 ARG A N 1
ATOM 1065 C CA . ARG A 1 134 ? 5.992 -7.289 1.747 1 87 134 ARG A CA 1
ATOM 1066 C C . ARG A 1 134 ? 6.953 -6.262 2.338 1 87 134 ARG A C 1
ATOM 1068 O O . ARG A 1 134 ? 7.527 -6.484 3.406 1 87 134 ARG A O 1
ATOM 1075 N N . LYS A 1 135 ? 7.121 -5.152 1.656 1 85.81 135 LYS A N 1
ATOM 1076 C CA . LYS A 1 135 ? 8.047 -4.121 2.117 1 85.81 135 LYS A CA 1
ATOM 1077 C C . LYS A 1 135 ? 7.324 -2.793 2.334 1 85.81 135 LYS A C 1
ATOM 1079 O O . LYS A 1 135 ? 6.324 -2.51 1.673 1 85.81 135 LYS A O 1
ATOM 1084 N N . GLN A 1 136 ? 7.926 -2.006 3.23 1 86.56 136 GLN A N 1
ATOM 1085 C CA . GLN A 1 136 ? 7.359 -0.706 3.574 1 86.56 136 GLN A CA 1
ATOM 1086 C C . GLN A 1 136 ? 7.965 0.403 2.719 1 86.56 136 GLN A C 1
ATOM 1088 O O . GLN A 1 136 ? 9.188 0.475 2.559 1 86.56 136 GLN A O 1
ATOM 1093 N N . PHE A 1 137 ? 7.012 1.211 2.225 1 89.38 137 PHE A N 1
ATOM 1094 C CA . PHE A 1 137 ? 7.461 2.359 1.445 1 89.38 137 PHE A CA 1
ATOM 1095 C C . PHE A 1 137 ? 6.82 3.645 1.959 1 89.38 137 PHE A C 1
ATOM 1097 O O . PHE A 1 137 ? 5.656 3.646 2.363 1 89.38 137 PHE A O 1
ATOM 1104 N N . PRO A 1 138 ? 7.609 4.801 1.967 1 92.69 138 PRO A N 1
ATOM 1105 C CA . PRO A 1 138 ? 6.969 6.07 2.316 1 92.69 138 PRO A CA 1
ATOM 1106 C C . PRO A 1 138 ? 5.914 6.5 1.297 1 92.69 138 PRO A C 1
ATOM 1108 O O . PRO A 1 138 ? 6.215 6.613 0.106 1 92.69 138 PRO A O 1
ATOM 1111 N N . VAL A 1 139 ? 4.777 6.75 1.818 1 92.44 139 VAL A N 1
ATOM 1112 C CA . VAL A 1 139 ? 3.701 7.086 0.892 1 92.44 139 VAL A CA 1
ATOM 1113 C C . VAL A 1 139 ? 3.209 8.508 1.164 1 92.44 139 VAL A C 1
ATOM 1115 O O . VAL A 1 139 ? 2.494 9.086 0.345 1 92.44 139 VAL A O 1
ATOM 1118 N N . ALA A 1 140 ? 3.6 9.008 2.287 1 94.38 140 ALA A N 1
ATOM 1119 C CA . ALA A 1 140 ? 3.221 10.359 2.691 1 94.38 140 ALA A CA 1
ATOM 1120 C C . ALA A 1 140 ? 4.203 10.922 3.717 1 94.38 140 ALA A C 1
ATOM 1122 O O . ALA A 1 140 ? 5.086 10.211 4.195 1 94.38 140 ALA A O 1
ATOM 1123 N N . CYS A 1 141 ? 4.062 12.172 3.939 1 96.69 141 CYS A N 1
ATOM 1124 C CA . CYS A 1 141 ? 4.812 12.82 5.012 1 96.69 141 CYS A CA 1
ATOM 1125 C C . CYS A 1 141 ? 3.877 13.375 6.078 1 96.69 141 CYS A C 1
ATOM 1127 O O . CYS A 1 141 ? 2.756 13.781 5.777 1 96.69 141 CYS A O 1
ATOM 1129 N N . THR A 1 142 ? 4.375 13.344 7.297 1 96.5 142 THR A N 1
ATOM 1130 C CA . THR A 1 142 ? 3.545 13.773 8.414 1 96.5 142 THR A CA 1
ATOM 1131 C C . THR A 1 142 ? 4.32 14.719 9.336 1 96.5 142 THR A C 1
ATOM 1133 O O . THR A 1 142 ? 5.555 14.727 9.32 1 96.5 142 THR A O 1
ATOM 1136 N N . CYS A 1 143 ? 3.605 15.586 9.984 1 97 143 CYS A N 1
ATOM 1137 C CA . CYS A 1 143 ? 4.156 16.375 11.086 1 97 143 CYS A CA 1
ATOM 1138 C C . CYS A 1 143 ? 3.816 15.734 12.43 1 97 143 CYS A C 1
ATOM 1140 O O . CYS A 1 143 ? 2.643 15.57 12.758 1 97 143 CYS A O 1
ATOM 1142 N N . VAL A 1 144 ? 4.828 15.391 13.195 1 95.94 144 VAL A N 1
ATOM 1143 C CA . VAL A 1 144 ? 4.637 14.625 14.422 1 95.94 144 VAL A CA 1
ATOM 1144 C C . VAL A 1 144 ? 5.129 15.438 15.625 1 95.94 144 VAL A C 1
ATOM 1146 O O . VAL A 1 144 ? 6.164 16.109 15.547 1 95.94 144 VAL A O 1
ATOM 1149 N N . ARG A 1 145 ? 4.352 15.398 16.703 1 91.81 145 ARG A N 1
ATOM 1150 C CA . ARG A 1 145 ? 4.789 16.031 17.938 1 91.81 145 ARG A CA 1
ATOM 1151 C C . ARG A 1 145 ? 5.984 15.297 18.531 1 91.81 145 ARG A C 1
ATOM 1153 O O . ARG A 1 145 ? 5.988 14.062 18.609 1 91.81 145 ARG A O 1
ATOM 1160 N N . ALA A 1 146 ? 7.016 16.078 18.891 1 82.12 146 ALA A N 1
ATOM 1161 C CA . ALA A 1 146 ? 8.227 15.492 19.469 1 82.12 146 ALA A CA 1
ATOM 1162 C C . ALA A 1 146 ? 7.934 14.789 20.781 1 82.12 146 ALA A C 1
ATOM 1164 O O . ALA A 1 146 ? 7.062 15.219 21.547 1 82.12 146 ALA A O 1
ATOM 1165 N N . LYS A 1 147 ? 8.477 13.508 20.859 1 75.56 147 LYS A N 1
ATOM 1166 C CA . LYS A 1 147 ? 8.336 12.805 22.141 1 75.56 147 LYS A CA 1
ATOM 1167 C C . LYS A 1 147 ? 8.992 13.586 23.266 1 75.56 147 LYS A C 1
ATOM 1169 O O . LYS A 1 147 ? 10.109 14.086 23.125 1 75.56 147 LYS A O 1
ATOM 1174 N N . VAL A 1 148 ? 8.281 14.461 24 1 62.97 148 VAL A N 1
ATOM 1175 C CA . VAL A 1 1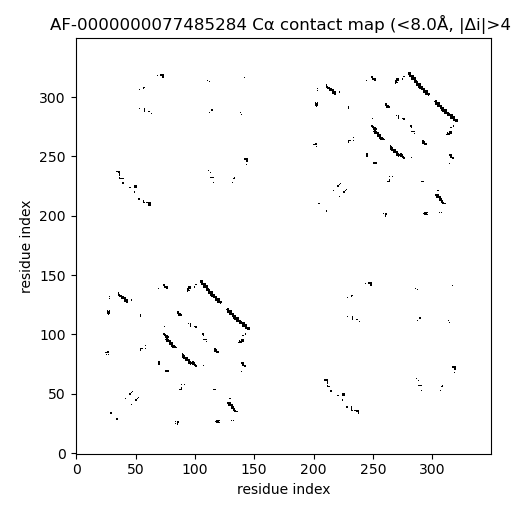48 ? 8.836 15.203 25.125 1 62.97 148 VAL A CA 1
ATOM 1176 C C . VAL A 1 148 ? 9.586 14.25 26.062 1 62.97 148 VAL A C 1
ATOM 1178 O O . VAL A 1 148 ? 9 13.305 26.594 1 62.97 148 VAL A O 1
ATOM 1181 N N . LYS A 1 149 ? 10.797 13.898 25.719 1 55.88 149 LYS A N 1
ATOM 1182 C CA . LYS A 1 149 ? 11.578 13.25 26.766 1 55.88 149 LYS A CA 1
ATOM 1183 C C . LYS A 1 149 ? 11.562 14.062 28.062 1 55.88 149 LYS A C 1
ATOM 1185 O O . LYS A 1 149 ? 11.969 15.227 28.078 1 55.88 149 LYS A O 1
ATOM 1190 N N . ARG A 1 150 ? 10.523 13.812 28.828 1 49.56 150 ARG A N 1
ATOM 1191 C CA . ARG A 1 150 ? 10.625 14.375 30.172 1 49.56 150 ARG A CA 1
ATOM 1192 C C . ARG A 1 150 ? 12.031 14.227 30.719 1 49.56 150 ARG A C 1
ATOM 1194 O O . ARG A 1 150 ? 12.516 13.109 30.922 1 49.56 150 ARG A O 1
ATOM 1201 N N . GLN A 1 151 ? 12.875 15.016 30.188 1 46.59 151 GLN A N 1
ATOM 1202 C CA . GLN A 1 151 ? 14.102 15.094 30.969 1 46.59 151 GLN A CA 1
ATOM 1203 C C . GLN A 1 151 ? 13.797 15.25 32.469 1 46.59 151 GLN A C 1
ATOM 1205 O O . GLN A 1 151 ? 13.234 16.266 32.875 1 46.59 151 GLN A O 1
ATOM 1210 N N . ARG A 1 152 ? 13.398 14.273 33.094 1 46.62 152 ARG A N 1
ATOM 1211 C CA . ARG A 1 152 ? 13.406 14.32 34.562 1 46.62 152 ARG A CA 1
ATOM 1212 C C . ARG A 1 152 ? 14.68 14.977 35.094 1 46.62 152 ARG A C 1
ATOM 1214 O O . ARG A 1 152 ? 15.773 14.422 34.969 1 46.62 152 ARG A O 1
ATOM 1221 N N . ASN A 1 153 ? 14.812 16.203 34.906 1 45.88 153 ASN A N 1
ATOM 1222 C CA . ASN A 1 153 ? 15.828 16.875 35.719 1 45.88 153 ASN A CA 1
ATOM 1223 C C . ASN A 1 153 ? 15.648 16.547 37.188 1 45.88 153 ASN A C 1
ATOM 1225 O O . ASN A 1 153 ? 14.703 17.016 37.812 1 45.88 153 ASN A O 1
ATOM 1229 N N . ASN A 1 154 ? 15.867 15.398 37.656 1 46.72 154 ASN A N 1
ATOM 1230 C CA . ASN A 1 154 ? 16.094 15.102 39.094 1 46.72 154 ASN A CA 1
ATOM 1231 C C . ASN A 1 154 ? 17.094 16.062 39.688 1 46.72 154 ASN A C 1
ATOM 1233 O O . ASN A 1 154 ? 18.297 15.797 39.719 1 46.72 154 ASN A O 1
ATOM 1237 N N . ASN A 1 155 ? 17.047 17.328 39.438 1 44.31 155 ASN A N 1
ATOM 1238 C CA . ASN A 1 155 ? 17.891 18.25 40.188 1 44.31 155 ASN A CA 1
ATOM 1239 C C . ASN A 1 155 ? 17.453 18.297 41.656 1 44.31 155 ASN A C 1
ATOM 1241 O O . ASN A 1 155 ? 16.766 19.219 42.062 1 44.31 155 ASN A O 1
ATOM 1245 N N . ARG A 1 156 ? 16.906 17.266 42.312 1 44.94 156 ARG A N 1
ATOM 1246 C CA . ARG A 1 156 ? 16.656 17.203 43.75 1 44.94 156 ARG A CA 1
ATOM 1247 C C . ARG A 1 156 ? 17.938 17.422 44.562 1 44.94 156 ARG A C 1
ATOM 1249 O O . ARG A 1 156 ? 17.922 17.438 45.781 1 44.94 156 ARG A O 1
ATOM 1256 N N . GLU A 1 157 ? 19.125 17.406 43.938 1 45.84 157 GLU A N 1
ATOM 1257 C CA . GLU A 1 157 ? 20.281 17.391 44.812 1 45.84 157 GLU A CA 1
ATOM 1258 C C . GLU A 1 157 ? 20.547 18.781 45.406 1 45.84 157 GLU A C 1
ATOM 1260 O O . GLU A 1 157 ? 21.328 18.906 46.344 1 45.84 157 GLU A O 1
ATOM 1265 N N . GLY A 1 158 ? 20.031 19.891 44.906 1 43.38 158 GLY A N 1
ATOM 1266 C CA . GLY A 1 158 ? 20.578 21.172 45.312 1 43.38 158 GLY A CA 1
ATOM 1267 C C . GLY A 1 158 ? 20.031 21.656 46.625 1 43.38 158 GLY A C 1
ATOM 1268 O O . GLY A 1 158 ? 20.438 22.719 47.125 1 43.38 158 GLY A O 1
ATOM 1269 N N . ARG A 1 159 ? 18.875 21.109 47.188 1 46.66 159 ARG A N 1
ATOM 1270 C CA . ARG A 1 159 ? 18.281 21.781 48.344 1 46.66 159 ARG A CA 1
ATOM 1271 C C . ARG A 1 159 ? 18.953 21.359 49.656 1 46.66 159 ARG A C 1
ATOM 1273 O O . ARG A 1 159 ? 18.594 21.844 50.719 1 46.66 159 ARG A O 1
ATOM 1280 N N . ARG A 1 160 ? 19.734 20.297 49.625 1 47.09 160 ARG A N 1
ATOM 1281 C CA . ARG A 1 160 ? 20.094 19.781 50.938 1 47.09 160 ARG A CA 1
ATOM 1282 C C . ARG A 1 160 ? 21.203 20.625 51.594 1 47.09 160 ARG A C 1
ATOM 1284 O O . ARG A 1 160 ? 21.375 20.609 52.812 1 47.09 160 ARG A O 1
ATOM 1291 N N . LYS A 1 161 ? 22.047 21.312 50.844 1 46.06 161 LYS A N 1
ATOM 1292 C CA . LYS A 1 161 ? 23.297 21.688 51.5 1 46.06 161 LYS A CA 1
ATOM 1293 C C . LYS A 1 161 ? 23.141 22.969 52.312 1 46.06 161 LYS A C 1
ATOM 1295 O O . LYS A 1 161 ? 24.062 23.375 53 1 46.06 161 LYS A O 1
ATOM 1300 N N . SER A 1 162 ? 22.125 23.781 52.219 1 46.22 162 SER A N 1
ATOM 1301 C CA . SER A 1 162 ? 22.266 25.141 52.719 1 46.22 162 SER A CA 1
ATOM 1302 C C . SER A 1 162 ? 21.922 25.219 54.219 1 46.22 162 SER A C 1
ATOM 1304 O O . SER A 1 162 ? 22.016 26.281 54.812 1 46.22 162 SER A O 1
ATOM 1306 N N . THR A 1 163 ? 21.359 24.188 54.781 1 48.62 163 THR A N 1
ATOM 1307 C CA . THR A 1 163 ? 20.812 24.406 56.125 1 48.62 163 THR A CA 1
ATOM 1308 C C . THR A 1 163 ? 21.891 24.25 57.188 1 48.62 163 THR A C 1
ATOM 1310 O O . THR A 1 163 ? 21.641 24.484 58.375 1 48.62 163 THR A O 1
ATOM 1313 N N . LYS A 1 164 ? 23.156 23.859 56.938 1 46.38 164 LYS A N 1
ATOM 1314 C CA . LYS A 1 164 ? 24.047 23.484 58.031 1 46.38 164 LYS A CA 1
ATOM 1315 C C . LYS A 1 164 ? 24.797 24.703 58.562 1 46.38 164 LYS A C 1
ATOM 1317 O O . LYS A 1 164 ? 25.484 24.625 59.594 1 46.38 164 LYS A O 1
ATOM 1322 N N . ARG A 1 165 ? 24.906 25.812 57.938 1 45.88 165 ARG A N 1
ATOM 1323 C CA . ARG A 1 165 ? 25.906 26.797 58.375 1 45.88 165 ARG A CA 1
ATOM 1324 C C . ARG A 1 165 ? 25.391 27.609 59.562 1 45.88 165 ARG A C 1
ATOM 1326 O O . ARG A 1 165 ? 26.156 28.328 60.188 1 45.88 165 ARG A O 1
ATOM 1333 N N . ARG A 1 166 ? 24.156 27.625 59.844 1 46.53 166 ARG A N 1
ATOM 1334 C CA . ARG A 1 166 ? 23.703 28.703 60.719 1 46.53 166 ARG A CA 1
ATOM 1335 C C . ARG A 1 166 ? 23.969 28.375 62.188 1 46.53 166 ARG A C 1
ATOM 1337 O O . ARG A 1 166 ? 23.828 29.234 63.031 1 46.53 166 ARG A O 1
ATOM 1344 N N . ASN A 1 167 ? 24.297 27.109 62.5 1 45.03 167 ASN A N 1
ATOM 1345 C CA . ASN A 1 167 ? 24.188 26.781 63.906 1 45.03 167 ASN A CA 1
ATOM 1346 C C . ASN A 1 167 ? 25.438 27.219 64.688 1 45.03 167 ASN A C 1
ATOM 1348 O O . ASN A 1 167 ? 25.484 27.109 65.875 1 45.03 167 ASN A O 1
ATOM 1352 N N . GLN A 1 168 ? 26.578 27.5 64.062 1 44.53 168 GLN A N 1
ATOM 1353 C CA . GLN A 1 168 ? 27.797 27.531 64.875 1 44.53 168 GLN A CA 1
ATOM 1354 C C . GLN A 1 168 ? 27.922 28.844 65.625 1 44.53 168 GLN A C 1
ATOM 1356 O O . GLN A 1 168 ? 28.797 29 66.438 1 44.53 168 GLN A O 1
ATOM 1361 N N . ARG A 1 169 ? 27.344 29.984 65.312 1 47.88 169 ARG A N 1
ATOM 1362 C CA . ARG A 1 169 ? 27.859 31.234 65.812 1 47.88 169 ARG A CA 1
ATOM 1363 C C . ARG A 1 169 ? 27.406 31.469 67.25 1 47.88 169 ARG A C 1
ATOM 1365 O O . ARG A 1 169 ? 27.812 32.438 67.875 1 47.88 169 ARG A O 1
ATOM 1372 N N . ARG A 1 170 ? 26.391 30.797 67.688 1 46.88 170 ARG A N 1
ATOM 1373 C CA . ARG A 1 170 ? 25.766 31.422 68.812 1 46.88 170 ARG A CA 1
ATOM 1374 C C . ARG A 1 170 ? 26.594 31.188 70.125 1 46.88 170 ARG A C 1
ATOM 1376 O O . ARG A 1 170 ? 26.172 31.562 71.188 1 46.88 170 ARG A O 1
ATOM 1383 N N . ARG A 1 171 ? 27.609 30.344 69.875 1 47.56 171 ARG A N 1
ATOM 1384 C CA . ARG A 1 171 ? 28.047 29.891 71.25 1 47.56 171 ARG A CA 1
ATOM 1385 C C . ARG A 1 171 ? 28.906 30.953 71.875 1 47.56 171 ARG A C 1
ATOM 1387 O O . ARG A 1 171 ? 29.438 30.734 73 1 47.56 171 ARG A O 1
ATOM 1394 N N . GLY A 1 172 ? 29.234 31.984 71.062 1 41.94 172 GLY A N 1
ATOM 1395 C CA . GLY A 1 172 ? 30.297 32.75 71.625 1 41.94 172 GLY A CA 1
ATOM 1396 C C . GLY A 1 172 ? 29.844 33.531 72.875 1 41.94 172 GLY A C 1
ATOM 1397 O O . GLY A 1 172 ? 30.625 34.281 73.438 1 41.94 172 GLY A O 1
ATOM 1398 N N . GLY A 1 173 ? 28.562 33.719 73 1 38.78 173 GLY A N 1
ATOM 1399 C CA . GLY A 1 173 ? 28.266 34.844 73.938 1 38.78 173 GLY A CA 1
ATOM 1400 C C . GLY A 1 173 ? 28.641 34.531 75.375 1 38.78 173 GLY A C 1
ATOM 1401 O O . GLY A 1 173 ? 28.625 35.438 76.188 1 38.78 173 GLY A O 1
ATOM 1402 N N . MET A 1 174 ? 28.484 33.344 75.75 1 42.03 174 MET A N 1
ATOM 1403 C CA . MET A 1 174 ? 28.281 33.25 77.25 1 42.03 174 MET A CA 1
ATOM 1404 C C . MET A 1 174 ? 29.594 33.438 77.938 1 42.03 174 MET A C 1
ATOM 1406 O O . MET A 1 174 ? 29.625 33.438 79.188 1 42.03 174 MET A O 1
ATOM 1410 N N . ASP A 1 175 ? 30.641 33.594 77.375 1 29.89 175 ASP A N 1
ATOM 1411 C CA . ASP A 1 175 ? 31.562 33.844 78.438 1 29.89 175 ASP A CA 1
ATOM 1412 C C . ASP A 1 175 ? 31.359 35.25 79.062 1 29.89 175 ASP A C 1
ATOM 1414 O O . ASP A 1 175 ? 31.062 36.188 78.312 1 29.89 175 ASP A O 1
ATOM 1418 N N . MET B 1 1 ? -73.875 -47.406 -8.938 1 26.03 1 MET B N 1
ATOM 1419 C CA . MET B 1 1 ? -72.5 -47.156 -9.375 1 26.03 1 MET B CA 1
ATOM 1420 C C . MET B 1 1 ? -72.062 -45.719 -9.039 1 26.03 1 MET B C 1
ATOM 1422 O O . MET B 1 1 ? -72.438 -44.781 -9.742 1 26.03 1 MET B O 1
ATOM 1426 N N . ASN B 1 2 ? -72.125 -45.344 -7.75 1 32.19 2 ASN B N 1
ATOM 1427 C CA . ASN B 1 2 ? -71.938 -44.094 -7.016 1 32.19 2 ASN B CA 1
ATOM 1428 C C . ASN B 1 2 ? -70.438 -43.688 -7.059 1 32.19 2 ASN B C 1
ATOM 1430 O O . ASN B 1 2 ? -69.625 -44.25 -6.355 1 32.19 2 ASN B O 1
ATOM 1434 N N . PHE B 1 3 ? -69.875 -43.375 -8.312 1 28.78 3 PHE B N 1
ATOM 1435 C CA . PHE B 1 3 ? -68.5 -42.938 -8.375 1 28.78 3 PHE B CA 1
ATOM 1436 C C . PHE B 1 3 ? -68.312 -41.656 -7.605 1 28.78 3 PHE B C 1
ATOM 1438 O O . PHE B 1 3 ? -69 -40.656 -7.859 1 28.78 3 PHE B O 1
ATOM 1445 N N . LYS B 1 4 ? -67.75 -41.812 -6.391 1 30.81 4 LYS B N 1
ATOM 1446 C CA . LYS B 1 4 ? -67.25 -40.875 -5.391 1 30.81 4 LYS B CA 1
ATOM 1447 C C . LYS B 1 4 ? -66.188 -39.969 -5.98 1 30.81 4 LYS B C 1
ATOM 1449 O O . LYS B 1 4 ? -65.125 -40.438 -6.344 1 30.81 4 LYS B O 1
ATOM 1454 N N . MET B 1 5 ? -66.688 -39.062 -6.82 1 24.89 5 MET B N 1
ATOM 1455 C CA . MET B 1 5 ? -65.75 -38.188 -7.5 1 24.89 5 MET B CA 1
ATOM 1456 C C . MET B 1 5 ? -64.625 -37.688 -6.539 1 24.89 5 MET B C 1
ATOM 1458 O O . MET B 1 5 ? -63.469 -37.812 -6.832 1 24.89 5 MET B O 1
ATOM 1462 N N . ALA B 1 6 ? -64.812 -36.625 -5.918 1 28.73 6 ALA B N 1
ATOM 1463 C CA . ALA B 1 6 ? -64.188 -35.344 -6.301 1 28.73 6 ALA B CA 1
ATOM 1464 C C . ALA B 1 6 ? -63 -35 -5.449 1 28.73 6 ALA B C 1
ATOM 1466 O O . ALA B 1 6 ? -62.219 -34.094 -5.77 1 28.73 6 ALA B O 1
ATOM 1467 N N . ASP B 1 7 ? -62.719 -35.625 -4.23 1 30.17 7 ASP B N 1
ATOM 1468 C CA . ASP B 1 7 ? -62 -34.688 -3.402 1 30.17 7 ASP B CA 1
ATOM 1469 C C . ASP B 1 7 ? -60.562 -34.438 -3.938 1 30.17 7 ASP B C 1
ATOM 1471 O O . ASP B 1 7 ? -59.75 -35.375 -3.953 1 30.17 7 ASP B O 1
ATOM 1475 N N . ILE B 1 8 ? -60.469 -33.625 -4.988 1 28.16 8 ILE B N 1
ATOM 1476 C CA . ILE B 1 8 ? -59.125 -33.188 -5.422 1 28.16 8 ILE B CA 1
ATOM 1477 C C . ILE B 1 8 ? -58.438 -32.5 -4.27 1 28.16 8 ILE B C 1
ATOM 1479 O O . ILE B 1 8 ? -58.875 -31.422 -3.83 1 28.16 8 ILE B O 1
ATOM 1483 N N . ARG B 1 9 ? -57.969 -33.281 -3.305 1 29.83 9 ARG B N 1
ATOM 1484 C CA . ARG B 1 9 ? -57.031 -32.656 -2.365 1 29.83 9 ARG B CA 1
ATOM 1485 C C . ARG B 1 9 ? -56 -31.812 -3.09 1 29.83 9 ARG B C 1
ATOM 1487 O O . ARG B 1 9 ? -55.312 -32.281 -3.979 1 29.83 9 ARG B O 1
ATOM 1494 N N . LEU B 1 10 ? -56.375 -30.562 -3.295 1 31.97 10 LEU B N 1
ATOM 1495 C CA . LEU B 1 10 ? -55.406 -29.547 -3.688 1 31.97 10 LEU B CA 1
ATOM 1496 C C . LEU B 1 10 ? -54.094 -29.703 -2.906 1 31.97 10 LEU B C 1
ATOM 1498 O O . LEU B 1 10 ? -54.094 -29.656 -1.674 1 31.97 10 LEU B O 1
ATOM 1502 N N . LEU B 1 11 ? -53.281 -30.562 -3.396 1 32.12 11 LEU B N 1
ATOM 1503 C CA . LEU B 1 11 ? -51.875 -30.562 -3.016 1 32.12 11 LEU B CA 1
ATOM 1504 C C . LEU B 1 11 ? -51.344 -29.141 -2.908 1 32.12 11 LEU B C 1
ATOM 1506 O O . LEU B 1 11 ? -51.438 -28.359 -3.861 1 32.12 11 LEU B O 1
ATOM 1510 N N . THR B 1 12 ? -51.5 -28.625 -1.739 1 32 12 THR B N 1
ATOM 1511 C CA . THR B 1 12 ? -50.75 -27.438 -1.311 1 32 12 THR B CA 1
ATOM 1512 C C . THR B 1 12 ? -49.281 -27.547 -1.704 1 32 12 THR B C 1
ATOM 1514 O O . THR B 1 12 ? -48.531 -28.297 -1.095 1 32 12 THR B O 1
ATOM 1517 N N . VAL B 1 13 ? -49 -27.656 -3.012 1 34.38 13 VAL B N 1
ATOM 1518 C CA . VAL B 1 13 ? -47.594 -27.406 -3.277 1 34.38 13 VAL B CA 1
ATOM 1519 C C . VAL B 1 13 ? -47.156 -26.125 -2.564 1 34.38 13 VAL B C 1
ATOM 1521 O O . VAL B 1 13 ? -47.625 -25.031 -2.9 1 34.38 13 VAL B O 1
ATOM 1524 N N . ALA B 1 14 ? -47.156 -26.125 -1.291 1 33.16 14 ALA B N 1
ATOM 1525 C CA . ALA B 1 14 ? -46.406 -25 -0.766 1 33.16 14 ALA B CA 1
ATOM 1526 C C . ALA B 1 14 ? -45.094 -24.828 -1.537 1 33.16 14 ALA B C 1
ATOM 1528 O O . ALA B 1 14 ? -44.219 -25.703 -1.519 1 33.16 14 ALA B O 1
ATOM 1529 N N . MET B 1 15 ? -45.188 -24.25 -2.756 1 31.89 15 MET B N 1
ATOM 1530 C CA . MET B 1 15 ? -43.938 -23.703 -3.293 1 31.89 15 MET B CA 1
ATOM 1531 C C . MET B 1 15 ? -43.094 -23.062 -2.189 1 31.89 15 MET B C 1
ATOM 1533 O O . MET B 1 15 ? -43.531 -22.094 -1.562 1 31.89 15 MET B O 1
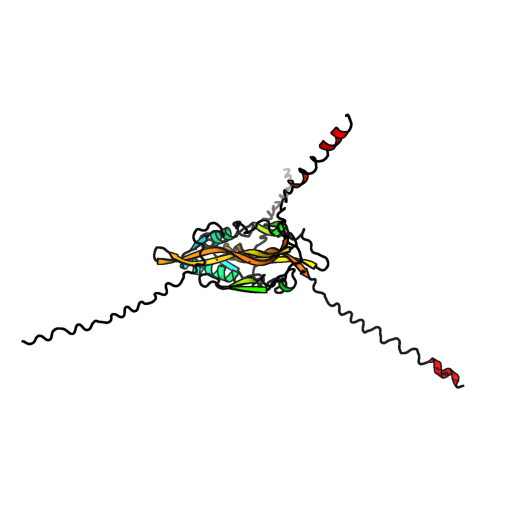ATOM 1537 N N . THR B 1 16 ? -42.531 -23.844 -1.337 1 33.56 16 THR B N 1
ATOM 1538 C CA . THR B 1 16 ? -41.438 -23.203 -0.639 1 33.56 16 THR B CA 1
ATOM 1539 C C . THR B 1 16 ? -40.625 -22.312 -1.589 1 33.56 16 THR B C 1
ATOM 1541 O O . THR B 1 16 ? -40.062 -22.797 -2.57 1 33.56 16 THR B O 1
ATOM 1544 N N . ILE B 1 17 ? -41.156 -21.125 -1.871 1 34.53 17 ILE B N 1
ATOM 1545 C CA . ILE B 1 17 ? -40.219 -20.141 -2.389 1 34.53 17 ILE B CA 1
ATOM 1546 C C . ILE B 1 17 ? -38.906 -20.234 -1.623 1 34.53 17 ILE B C 1
ATOM 1548 O O . ILE B 1 17 ? -38.844 -19.906 -0.435 1 34.53 17 ILE B O 1
ATOM 1552 N N . VAL B 1 18 ? -38.219 -21.281 -1.654 1 32.47 18 VAL B N 1
ATOM 1553 C CA . VAL B 1 18 ? -36.844 -21.078 -1.221 1 32.47 18 VAL B CA 1
ATOM 1554 C C . VAL B 1 18 ? -36.344 -19.719 -1.709 1 32.47 18 VAL B C 1
ATOM 1556 O O . VAL B 1 18 ? -36.406 -19.422 -2.902 1 32.47 18 VAL B O 1
ATOM 1559 N N . VAL B 1 19 ? -36.5 -18.734 -0.853 1 33.22 19 VAL B N 1
ATOM 1560 C CA . VAL B 1 19 ? -35.625 -17.562 -0.92 1 33.22 19 VAL B CA 1
ATOM 1561 C C . VAL B 1 19 ? -34.25 -17.984 -1.374 1 33.22 19 VAL B C 1
ATOM 1563 O O . VAL B 1 19 ? -33.5 -18.625 -0.619 1 33.22 19 VAL B O 1
ATOM 1566 N N . ILE B 1 20 ? -34.156 -18.672 -2.482 1 34.16 20 ILE B N 1
ATOM 1567 C CA . ILE B 1 20 ? -32.812 -18.453 -2.982 1 34.16 20 ILE B CA 1
ATOM 1568 C C . ILE B 1 20 ? -32.344 -17.047 -2.598 1 34.16 20 ILE B C 1
ATOM 1570 O O . ILE B 1 20 ? -32.875 -16.047 -3.104 1 34.16 20 ILE B O 1
ATOM 1574 N N . GLY B 1 21 ? -32.344 -16.766 -1.29 1 31.73 21 GLY B N 1
ATOM 1575 C CA . GLY B 1 21 ? -31.469 -15.656 -0.943 1 31.73 21 GLY B CA 1
ATOM 1576 C C . GLY B 1 21 ? -30.391 -15.398 -1.978 1 31.73 21 GLY B C 1
ATOM 1577 O O . GLY B 1 21 ? -29.469 -16.203 -2.141 1 31.73 21 GLY B O 1
ATOM 1578 N N . THR B 1 22 ? -30.766 -15.141 -3.178 1 34.91 22 THR B N 1
ATOM 1579 C CA . THR B 1 22 ? -29.797 -14.5 -4.059 1 34.91 22 THR B CA 1
ATOM 1580 C C . THR B 1 22 ? -28.875 -13.578 -3.268 1 34.91 22 THR B C 1
ATOM 1582 O O . THR B 1 22 ? -29.328 -12.586 -2.695 1 34.91 22 THR B O 1
ATOM 1585 N N . ALA B 1 23 ? -28.188 -14.07 -2.357 1 35.25 23 ALA B N 1
ATOM 1586 C CA . ALA B 1 23 ? -27.125 -13.258 -1.77 1 35.25 23 ALA B CA 1
ATOM 1587 C C . ALA B 1 23 ? -26.688 -12.148 -2.719 1 35.25 23 ALA B C 1
ATOM 1589 O O . ALA B 1 23 ? -26.656 -12.336 -3.936 1 35.25 23 ALA B O 1
ATOM 1590 N N . VAL B 1 24 ? -27.062 -10.883 -2.551 1 36.19 24 VAL B N 1
ATOM 1591 C CA . VAL B 1 24 ? -26.438 -9.602 -2.865 1 36.19 24 VAL B CA 1
ATOM 1592 C C . VAL B 1 24 ? -24.938 -9.805 -3.088 1 36.19 24 VAL B C 1
ATOM 1594 O O . VAL B 1 24 ? -24.219 -10.156 -2.158 1 36.19 24 VAL B O 1
ATOM 1597 N N . CYS B 1 25 ? -24.438 -10.352 -3.982 1 40.06 25 CYS B N 1
ATOM 1598 C CA . CYS B 1 25 ? -23.109 -10.242 -4.598 1 40.06 25 CYS B CA 1
ATOM 1599 C C . CYS B 1 25 ? -22.547 -8.836 -4.426 1 40.06 25 CYS B C 1
ATOM 1601 O O . CYS B 1 25 ? -22.906 -7.926 -5.18 1 40.06 25 CYS B O 1
ATOM 1603 N N . THR B 1 26 ? -22.594 -8.031 -3.318 1 50.75 26 THR B N 1
ATOM 1604 C CA . THR B 1 26 ? -21.844 -6.863 -2.865 1 50.75 26 THR B CA 1
ATOM 1605 C C . THR B 1 26 ? -20.375 -6.969 -3.279 1 50.75 26 THR B C 1
ATOM 1607 O O . THR B 1 26 ? -19.562 -7.562 -2.566 1 50.75 26 THR B O 1
ATOM 1610 N N . THR B 1 27 ? -20 -7.207 -4.613 1 61.03 27 THR B N 1
ATOM 1611 C CA . THR B 1 27 ? -18.875 -7.797 -5.328 1 61.03 27 THR B CA 1
ATOM 1612 C C . THR B 1 27 ? -17.672 -6.852 -5.32 1 61.03 27 THR B C 1
ATOM 1614 O O . THR B 1 27 ? -17.844 -5.633 -5.258 1 61.03 27 THR B O 1
ATOM 1617 N N . CYS B 1 28 ? -16.781 -7.102 -4.52 1 78.25 28 CYS B N 1
ATOM 1618 C CA . CYS B 1 28 ? -15.484 -6.438 -4.492 1 78.25 28 CYS B CA 1
ATOM 1619 C C . CYS B 1 28 ? -14.977 -6.176 -5.906 1 78.25 28 CYS B C 1
ATOM 1621 O O . CYS B 1 28 ? -14.219 -5.23 -6.133 1 78.25 28 CYS B O 1
ATOM 1623 N N . ARG B 1 29 ? -15.633 -6.848 -6.875 1 74.19 29 ARG B N 1
ATOM 1624 C CA . ARG B 1 29 ? -15.078 -6.742 -8.219 1 74.19 29 ARG B CA 1
ATOM 1625 C C . ARG B 1 29 ? -15.648 -5.531 -8.953 1 74.19 29 ARG B C 1
ATOM 1627 O O . ARG B 1 29 ? -16.859 -5.359 -9.031 1 74.19 29 ARG B O 1
ATOM 1634 N N . ASP B 1 30 ? -14.695 -4.562 -9.188 1 65.94 30 ASP B N 1
ATOM 1635 C CA . ASP B 1 30 ? -15.094 -3.414 -9.992 1 65.94 30 ASP B CA 1
ATOM 1636 C C . ASP B 1 30 ? -15.25 -3.803 -11.461 1 65.94 30 ASP B C 1
ATOM 1638 O O . ASP B 1 30 ? -14.258 -4.016 -12.164 1 65.94 30 ASP B O 1
ATOM 1642 N N . GLU B 1 31 ? -16.172 -4.586 -11.727 1 56.88 31 GLU B N 1
ATOM 1643 C CA . GLU B 1 31 ? -16.375 -4.996 -13.117 1 56.88 31 GLU B CA 1
ATOM 1644 C C . GLU B 1 31 ? -16.344 -3.795 -14.055 1 56.88 31 GLU B C 1
ATOM 1646 O O . GLU B 1 31 ? -17.156 -2.877 -13.93 1 56.88 31 GLU B O 1
ATOM 1651 N N . GLY B 1 32 ? -15.266 -3.719 -15.094 1 46.22 32 GLY B N 1
ATOM 1652 C CA . GLY B 1 32 ? -15.273 -2.775 -16.203 1 46.22 32 GLY B CA 1
ATOM 1653 C C . GLY B 1 32 ? -14.852 -1.376 -15.797 1 46.22 32 GLY B C 1
ATOM 1654 O O . GLY B 1 32 ? -14.75 -0.482 -16.641 1 46.22 32 GLY B O 1
ATOM 1655 N N . LYS B 1 33 ? -15.055 -1.076 -14.625 1 45.44 33 LYS B N 1
ATOM 1656 C CA . LYS B 1 33 ? -14.758 0.334 -14.391 1 45.44 33 LYS B CA 1
ATOM 1657 C C . LYS B 1 33 ? -13.25 0.583 -14.367 1 45.44 33 LYS B C 1
ATOM 1659 O O . LYS B 1 33 ? -12.5 -0.187 -13.766 1 45.44 33 LYS B O 1
ATOM 1664 N N . LYS B 1 34 ? -12.719 1.012 -15.484 1 42.88 34 LYS B N 1
ATOM 1665 C CA . LYS B 1 34 ? -11.367 1.499 -15.75 1 42.88 34 LYS B CA 1
ATOM 1666 C C . LYS B 1 34 ? -10.734 2.078 -14.492 1 42.88 34 LYS B C 1
ATOM 1668 O O . LYS B 1 34 ? -9.508 2.207 -14.414 1 42.88 34 LYS B O 1
ATOM 1673 N N . GLY B 1 35 ? -11.469 2.746 -13.852 1 40.59 35 GLY B N 1
ATOM 1674 C CA . GLY B 1 35 ? -10.836 3.766 -13.031 1 40.59 35 GLY B CA 1
ATOM 1675 C C . GLY B 1 35 ? -9.898 3.193 -11.984 1 40.59 35 GLY B C 1
ATOM 1676 O O . GLY B 1 35 ? -9.109 3.924 -11.383 1 40.59 35 GLY B O 1
ATOM 1677 N N . LEU B 1 36 ? -10 1.932 -11.398 1 52.09 36 LEU B N 1
ATOM 1678 C CA . LEU B 1 36 ? -9.414 1.702 -10.086 1 52.09 36 LEU B CA 1
ATOM 1679 C C . LEU B 1 36 ? -8.289 0.673 -10.156 1 52.09 36 LEU B C 1
ATOM 1681 O O . LEU B 1 36 ? -7.949 0.044 -9.156 1 52.09 36 LEU B O 1
ATOM 1685 N N . GLY B 1 37 ? -7.57 0.567 -11.062 1 59.12 37 GLY B N 1
ATOM 1686 C CA . GLY B 1 37 ? -6.211 0.054 -10.977 1 59.12 37 GLY B CA 1
ATOM 1687 C C . GLY B 1 37 ? -6.035 -1.287 -11.664 1 59.12 37 GLY B C 1
ATOM 1688 O O . GLY B 1 37 ? -5.055 -1.992 -11.422 1 59.12 37 GLY B O 1
ATOM 1689 N N . GLY B 1 38 ? -6.922 -1.811 -12.641 1 73.06 38 GLY B N 1
ATOM 1690 C CA . GLY B 1 38 ? -6.762 -3.021 -13.43 1 73.06 38 GLY B CA 1
ATOM 1691 C C . GLY B 1 38 ? -7.102 -4.285 -12.656 1 73.06 38 GLY B C 1
ATOM 1692 O O . GLY B 1 38 ? -7.281 -4.242 -11.438 1 73.06 38 GLY B O 1
ATOM 1693 N N . GLU B 1 39 ? -7.469 -5.301 -13.344 1 82.94 39 GLU B N 1
ATOM 1694 C CA . GLU B 1 39 ? -7.766 -6.586 -12.719 1 82.94 39 GLU B CA 1
ATOM 1695 C C . GLU B 1 39 ? -7.055 -7.727 -13.438 1 82.94 39 GLU B C 1
ATOM 1697 O O . GLU B 1 39 ? -6.75 -7.629 -14.625 1 82.94 39 GLU B O 1
ATOM 1702 N N . VAL B 1 40 ? -6.617 -8.703 -12.711 1 88.69 40 VAL B N 1
ATOM 1703 C CA . VAL B 1 40 ? -6.117 -9.984 -13.211 1 88.69 40 VAL B CA 1
ATOM 1704 C C . VAL B 1 40 ? -7.059 -11.102 -12.789 1 88.69 40 VAL B C 1
ATOM 1706 O O . VAL B 1 40 ? -7.344 -11.266 -11.602 1 88.69 40 VAL B O 1
ATOM 1709 N N . ILE B 1 41 ? -7.527 -11.852 -13.844 1 90.94 41 ILE B N 1
ATOM 1710 C CA . ILE B 1 41 ? -8.414 -12.961 -13.523 1 90.94 41 ILE B CA 1
ATOM 1711 C C . ILE B 1 41 ? -7.602 -14.242 -13.367 1 90.94 41 ILE B C 1
ATOM 1713 O O . ILE B 1 41 ? -6.762 -14.555 -14.219 1 90.94 41 ILE B O 1
ATOM 1717 N N . VAL B 1 42 ? -7.891 -14.93 -12.281 1 92.5 42 VAL B N 1
ATOM 1718 C CA . VAL B 1 42 ? -7.16 -16.156 -12.008 1 92.5 42 VAL B CA 1
ATOM 1719 C C . VAL B 1 42 ? -8.141 -17.281 -11.672 1 92.5 42 VAL B C 1
ATOM 1721 O O . VAL B 1 42 ? -9.195 -17.031 -11.078 1 92.5 42 VAL B O 1
ATOM 1724 N N . ASP B 1 43 ? -7.809 -18.531 -12.086 1 93 43 ASP B N 1
ATOM 1725 C CA . ASP B 1 43 ? -8.656 -19.656 -11.711 1 93 43 ASP B CA 1
ATOM 1726 C C . ASP B 1 43 ? -8.398 -20.078 -10.266 1 93 43 ASP B C 1
ATOM 1728 O O . ASP B 1 43 ? -7.512 -19.531 -9.602 1 93 43 ASP B O 1
ATOM 1732 N N . GLU B 1 44 ? -9.164 -21.016 -9.805 1 92.19 44 GLU B N 1
ATOM 1733 C CA . GLU B 1 44 ? -9.125 -21.406 -8.406 1 92.19 44 GLU B CA 1
ATOM 1734 C C . GLU B 1 44 ? -7.773 -22.031 -8.047 1 92.19 44 GLU B C 1
ATOM 1736 O O . GLU B 1 44 ? -7.234 -21.781 -6.973 1 92.19 44 GLU B O 1
ATOM 1741 N N . GLU B 1 45 ? -7.254 -22.797 -8.93 1 91.12 45 GLU B N 1
ATOM 1742 C CA . GLU B 1 45 ? -5.969 -23.453 -8.68 1 91.12 45 GLU B CA 1
ATOM 1743 C C . GLU B 1 45 ? -4.844 -22.422 -8.594 1 91.12 45 GLU B C 1
ATOM 1745 O O . GLU B 1 45 ? -4.031 -22.469 -7.668 1 91.12 45 GLU B O 1
ATOM 1750 N N . GLY B 1 46 ? -4.832 -21.531 -9.508 1 89.56 46 GLY B N 1
ATOM 1751 C CA . GLY B 1 46 ? -3.848 -20.453 -9.484 1 89.56 46 GLY B CA 1
ATOM 1752 C C . GLY B 1 46 ? -3.943 -19.578 -8.25 1 89.56 46 GLY B C 1
ATOM 1753 O O . GLY B 1 46 ? -2.924 -19.188 -7.68 1 89.56 46 GLY B O 1
ATOM 1754 N N . TYR B 1 47 ? -5.16 -19.297 -7.926 1 92.5 47 TYR B N 1
ATOM 1755 C CA . TYR B 1 47 ? -5.379 -18.469 -6.738 1 92.5 47 TYR B CA 1
ATOM 1756 C C . TYR B 1 47 ? -4.848 -19.172 -5.492 1 92.5 47 TYR B C 1
ATOM 1758 O O . TYR B 1 47 ? -4.043 -18.594 -4.754 1 92.5 47 TYR B O 1
ATOM 1766 N N . LYS B 1 48 ? -5.211 -20.375 -5.238 1 92.38 48 LYS B N 1
ATOM 1767 C CA . LYS B 1 48 ? -4.863 -21.094 -4.012 1 92.38 48 LYS B CA 1
ATOM 1768 C C . LYS B 1 48 ? -3.361 -21.328 -3.924 1 92.38 48 LYS B C 1
ATOM 1770 O O . LYS B 1 48 ? -2.764 -21.172 -2.857 1 92.38 48 LYS B O 1
ATOM 1775 N N . ASN B 1 49 ? -2.732 -21.562 -5.023 1 89.88 49 ASN B N 1
ATOM 1776 C CA . ASN B 1 49 ? -1.336 -21.984 -4.992 1 89.88 49 ASN B CA 1
ATOM 1777 C C . ASN B 1 49 ? -0.39 -20.781 -5.062 1 89.88 49 ASN B C 1
ATOM 1779 O O . ASN B 1 49 ? 0.715 -20.828 -4.52 1 89.88 49 ASN B O 1
ATOM 1783 N N . HIS B 1 50 ? -0.93 -19.672 -5.656 1 90 50 HIS B N 1
ATOM 1784 C CA . HIS B 1 50 ? 0.056 -18.641 -5.953 1 90 50 HIS B CA 1
ATOM 1785 C C . HIS B 1 50 ? -0.39 -17.281 -5.426 1 90 50 HIS B C 1
ATOM 1787 O O . HIS B 1 50 ? 0.443 -16.422 -5.105 1 90 50 HIS B O 1
ATOM 1793 N N . ILE B 1 51 ? -1.65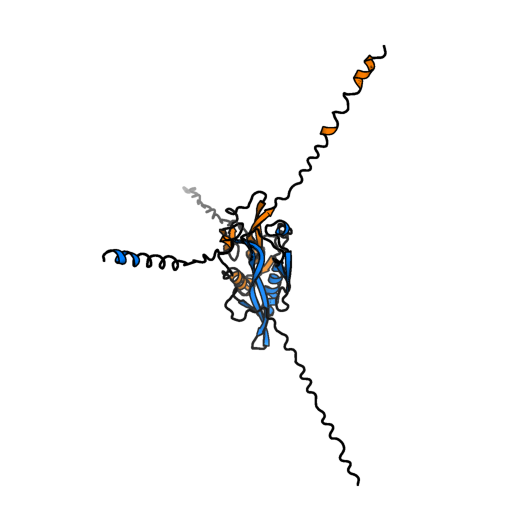 -17.078 -5.309 1 91.81 51 ILE B N 1
ATOM 1794 C CA . ILE B 1 51 ? -2.129 -15.727 -5.016 1 91.81 51 ILE B CA 1
ATOM 1795 C C . ILE B 1 51 ? -2.5 -15.617 -3.539 1 91.81 51 ILE B C 1
ATOM 1797 O O . ILE B 1 51 ? -2.148 -14.641 -2.875 1 91.81 51 ILE B O 1
ATOM 1801 N N . GLU B 1 52 ? -3.125 -16.578 -3.064 1 92.81 52 GLU B N 1
ATOM 1802 C CA . GLU B 1 52 ? -3.611 -16.547 -1.688 1 92.81 52 GLU B CA 1
ATOM 1803 C C . GLU B 1 52 ? -2.467 -16.312 -0.704 1 92.81 52 GLU B C 1
ATOM 1805 O O . GLU B 1 52 ? -2.57 -15.469 0.194 1 92.81 52 GLU B O 1
ATOM 1810 N N . PRO B 1 53 ? -1.342 -17 -0.835 1 90.62 53 PRO B N 1
ATOM 1811 C CA . PRO B 1 53 ? -0.237 -16.734 0.085 1 90.62 53 PRO B CA 1
ATOM 1812 C C . PRO B 1 53 ? 0.214 -15.266 0.039 1 90.62 53 PRO B C 1
ATOM 1814 O O . PRO B 1 53 ? 0.608 -14.711 1.064 1 90.62 53 PRO B O 1
ATOM 1817 N N . LEU B 1 54 ? 0.117 -14.633 -1.086 1 89.69 54 LEU B N 1
ATOM 1818 C CA . LEU B 1 54 ? 0.529 -13.242 -1.241 1 89.69 54 LEU B CA 1
ATOM 1819 C C . LEU B 1 54 ? -0.479 -12.305 -0.589 1 89.69 54 LEU B C 1
ATOM 1821 O O . LEU B 1 54 ? -0.095 -11.305 0.022 1 89.69 54 LEU B O 1
ATOM 1825 N N . ILE B 1 55 ? -1.687 -12.633 -0.755 1 89.06 55 ILE B N 1
ATOM 1826 C CA . ILE B 1 55 ? -2.756 -11.844 -0.159 1 89.06 55 ILE B CA 1
ATOM 1827 C C . ILE B 1 55 ? -2.633 -11.867 1.362 1 89.06 55 ILE B C 1
ATOM 1829 O O . ILE B 1 55 ? -2.785 -10.836 2.021 1 89.06 55 ILE B O 1
ATOM 1833 N N . TRP B 1 56 ? -2.201 -12.969 1.874 1 85 56 TRP B N 1
ATOM 1834 C CA . TRP B 1 56 ? -2.047 -13.102 3.318 1 85 56 TRP B CA 1
ATOM 1835 C C . TRP B 1 56 ? -0.783 -12.406 3.799 1 85 56 TRP B C 1
ATOM 1837 O O . TRP B 1 56 ? -0.747 -11.867 4.91 1 85 56 TRP B O 1
ATOM 1847 N N . LEU B 1 57 ? 0.138 -12.422 2.955 1 82.94 57 LEU B N 1
ATOM 1848 C CA . LEU B 1 57 ? 1.362 -11.695 3.277 1 82.94 57 LEU B CA 1
ATOM 1849 C C . LEU B 1 57 ? 1.077 -10.211 3.479 1 82.94 57 LEU B C 1
ATOM 1851 O O . LEU B 1 57 ? 1.653 -9.578 4.367 1 82.94 57 LEU B O 1
ATOM 1855 N N . GLN B 1 58 ? 0.139 -9.664 2.764 1 77.81 58 GLN B N 1
ATOM 1856 C CA . GLN B 1 58 ? -0.207 -8.242 2.846 1 77.81 58 GLN B CA 1
ATOM 1857 C C . GLN B 1 58 ? -1.016 -7.949 4.105 1 77.81 58 GLN B C 1
ATOM 1859 O O . GLN B 1 58 ? -0.996 -6.828 4.613 1 77.81 58 GLN B O 1
ATOM 1864 N N . ALA B 1 59 ? -1.747 -8.93 4.504 1 69.81 59 ALA B N 1
ATOM 1865 C CA . ALA B 1 59 ? -2.662 -8.742 5.625 1 69.81 59 ALA B CA 1
ATOM 1866 C C . ALA B 1 59 ? -1.922 -8.82 6.957 1 69.81 59 ALA B C 1
ATOM 1868 O O . ALA B 1 59 ? -2.428 -8.367 7.984 1 69.81 59 ALA B O 1
ATOM 1869 N N . GLU B 1 60 ? -0.746 -9.328 6.891 1 64.19 60 GLU B N 1
ATOM 1870 C CA . GLU B 1 60 ? 0.021 -9.477 8.125 1 64.19 60 GLU B CA 1
ATOM 1871 C C . GLU B 1 60 ? 0.421 -8.109 8.688 1 64.19 60 GLU B C 1
ATOM 1873 O O . GLU B 1 60 ? 0.631 -7.16 7.934 1 64.19 60 GLU B O 1
ATOM 1878 N N . GLU B 1 61 ? 0.136 -8.031 9.938 1 59.41 61 GLU B N 1
ATOM 1879 C CA . GLU B 1 61 ? 0.551 -6.801 10.602 1 59.41 61 GLU B CA 1
ATOM 1880 C C . GLU B 1 61 ? 2.059 -6.59 10.484 1 59.41 61 GLU B C 1
ATOM 1882 O O . GLU B 1 61 ? 2.838 -7.52 10.703 1 59.41 61 GLU B O 1
ATOM 1887 N N . ILE B 1 62 ? 2.389 -5.789 9.594 1 55.47 62 ILE B N 1
ATOM 1888 C CA . ILE B 1 62 ? 3.811 -5.465 9.602 1 55.47 62 ILE B CA 1
ATOM 1889 C C . ILE B 1 62 ? 4.148 -4.633 10.836 1 55.47 62 ILE B C 1
ATOM 1891 O O . ILE B 1 62 ? 3.424 -3.693 11.172 1 55.47 62 ILE B O 1
ATOM 1895 N N . PRO B 1 63 ? 4.922 -5.203 11.586 1 50.25 63 PRO B N 1
ATOM 1896 C CA . PRO B 1 63 ? 5.324 -4.297 12.664 1 50.25 63 PRO B CA 1
ATOM 1897 C C . PRO B 1 63 ? 5.582 -2.875 12.172 1 50.25 63 PRO B C 1
ATOM 1899 O O . PRO B 1 63 ? 6.348 -2.674 11.227 1 50.25 63 PRO B O 1
ATOM 1902 N N . ASP B 1 64 ? 4.551 -2.109 12.094 1 54.66 64 ASP B N 1
ATOM 1903 C CA . ASP B 1 64 ? 4.867 -0.714 11.805 1 54.66 64 ASP B CA 1
ATOM 1904 C C . ASP B 1 64 ? 6.117 -0.268 12.562 1 54.66 64 ASP B C 1
ATOM 1906 O O . ASP B 1 64 ? 6.402 -0.769 13.648 1 54.66 64 ASP B O 1
ATOM 1910 N N . LEU B 1 65 ? 6.957 0.446 11.781 1 64.19 65 LEU B N 1
ATOM 1911 C CA . LEU B 1 65 ? 8.148 1.017 12.398 1 64.19 65 LEU B CA 1
ATOM 1912 C C . LEU B 1 65 ? 7.793 1.744 13.695 1 64.19 65 LEU B C 1
ATOM 1914 O O . LEU B 1 65 ? 8.508 1.626 14.695 1 64.19 65 LEU B O 1
ATOM 1918 N N . ASP B 1 66 ? 6.555 2.408 13.773 1 74.88 66 ASP B N 1
ATOM 1919 C CA . ASP B 1 66 ? 5.98 3.062 14.945 1 74.88 66 ASP B CA 1
ATOM 1920 C C . ASP B 1 66 ? 4.457 2.967 14.938 1 74.88 66 ASP B C 1
ATOM 1922 O O . ASP B 1 66 ? 3.781 3.803 14.328 1 74.88 66 ASP B O 1
ATOM 1926 N N . PRO B 1 67 ? 3.934 1.938 15.633 1 79.56 67 PRO B N 1
ATOM 1927 C CA . PRO B 1 67 ? 2.488 1.695 15.586 1 79.56 67 PRO B CA 1
ATOM 1928 C C . PRO B 1 67 ? 1.677 2.848 16.172 1 79.56 67 PRO B C 1
ATOM 1930 O O . PRO B 1 67 ? 0.474 2.953 15.914 1 79.56 67 PRO B O 1
ATOM 1933 N N . ASN B 1 68 ? 2.305 3.691 16.938 1 87.06 68 ASN B N 1
ATOM 1934 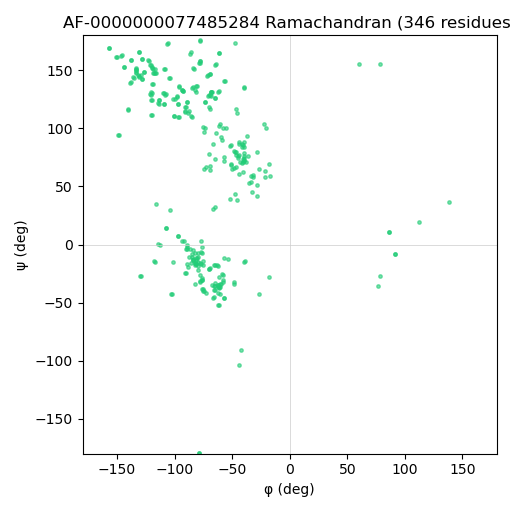C CA . ASN B 1 68 ? 1.559 4.777 17.562 1 87.06 68 ASN B CA 1
ATOM 1935 C C . ASN B 1 68 ? 1.881 6.125 16.922 1 87.06 68 ASN B C 1
ATOM 1937 O O . ASN B 1 68 ? 1.466 7.172 17.422 1 87.06 68 ASN B O 1
ATOM 1941 N N . LEU B 1 69 ? 2.475 6.07 15.852 1 90.62 69 LEU B N 1
ATOM 1942 C CA . LEU B 1 69 ? 2.859 7.316 15.203 1 90.62 69 LEU B CA 1
ATOM 1943 C C . LEU B 1 69 ? 1.632 8.156 14.867 1 90.62 69 LEU B C 1
ATOM 1945 O O . LEU B 1 69 ? 1.644 9.375 15.031 1 90.62 69 LEU B O 1
ATOM 1949 N N . HIS B 1 70 ? 0.537 7.512 14.461 1 93.25 70 HIS B N 1
ATOM 1950 C CA . HIS B 1 70 ? -0.668 8.203 14.016 1 93.25 70 HIS B CA 1
ATOM 1951 C C . HIS B 1 70 ? -1.309 8.984 15.156 1 93.25 70 HIS B C 1
ATOM 1953 O O . HIS B 1 70 ? -2.105 9.898 14.914 1 93.25 70 HIS B O 1
ATOM 1959 N N . LYS B 1 71 ? -0.914 8.625 16.375 1 94.5 71 LYS B N 1
ATOM 1960 C CA . LYS B 1 71 ? -1.456 9.305 17.547 1 94.5 71 LYS B CA 1
ATOM 1961 C C . LYS B 1 71 ? -0.686 10.586 17.844 1 94.5 71 LYS B C 1
ATOM 1963 O O . LYS B 1 71 ? -1.132 11.414 18.656 1 94.5 71 LYS B O 1
ATOM 1968 N N . ARG B 1 72 ? 0.399 10.734 17.219 1 93.88 72 ARG B N 1
ATOM 1969 C CA . ARG B 1 72 ? 1.253 11.891 17.469 1 93.88 72 ARG B CA 1
ATOM 1970 C C . ARG B 1 72 ? 1.31 12.805 16.25 1 93.88 72 ARG B C 1
ATOM 1972 O O . ARG B 1 72 ? 1.949 13.859 16.281 1 93.88 72 ARG B O 1
ATOM 1979 N N . THR B 1 73 ? 0.636 12.445 15.227 1 95.38 73 THR B N 1
ATOM 1980 C CA . THR B 1 73 ? 0.659 13.219 13.992 1 95.38 73 THR B CA 1
ATOM 1981 C C . THR B 1 73 ? -0.379 14.344 14.031 1 95.38 73 THR B C 1
ATOM 1983 O O . THR B 1 73 ? -1.274 14.328 14.883 1 95.38 73 THR B O 1
ATOM 1986 N N . SER B 1 74 ? -0.208 15.281 13.078 1 94.44 74 SER B N 1
ATOM 1987 C CA . SER B 1 74 ? -1.215 16.312 12.828 1 94.44 74 SER B CA 1
ATOM 1988 C C . SER B 1 74 ? -1.728 16.234 11.391 1 94.44 74 SER B C 1
ATOM 1990 O O . SER B 1 74 ? -0.99 16.531 10.445 1 94.44 74 SER B O 1
ATOM 1992 N N . PRO B 1 75 ? -2.955 15.859 11.227 1 96.88 75 PRO B N 1
ATOM 1993 C CA . PRO B 1 75 ? -3.904 15.469 12.266 1 96.88 75 PRO B CA 1
ATOM 1994 C C . PRO B 1 75 ? -3.666 14.047 12.781 1 96.88 75 PRO B C 1
ATOM 1996 O O . PRO B 1 75 ? -2.99 13.25 12.117 1 96.88 75 PRO B O 1
ATOM 1999 N N . LYS B 1 76 ? -4.141 13.805 13.953 1 96.88 76 LYS B N 1
ATOM 2000 C CA . LYS B 1 76 ? -4.219 12.43 14.445 1 96.88 76 LYS B CA 1
ATOM 2001 C C . LYS B 1 76 ? -5.402 11.688 13.828 1 96.88 76 LYS B C 1
ATOM 2003 O O . LYS B 1 76 ? -6.363 12.312 13.375 1 96.88 76 LYS B O 1
ATOM 2008 N N . TRP B 1 77 ? -5.32 10.375 13.789 1 96.88 77 TRP B N 1
ATOM 2009 C CA . TRP B 1 77 ? -6.457 9.602 13.312 1 96.88 77 TRP B CA 1
ATOM 2010 C C . TRP B 1 77 ? -6.57 8.273 14.062 1 96.88 77 TRP B C 1
ATOM 2012 O O . TRP B 1 77 ? -5.68 7.914 14.836 1 96.88 77 TRP B O 1
ATOM 2022 N N . ASP B 1 78 ? -7.715 7.691 13.945 1 95.69 78 ASP B N 1
ATOM 2023 C CA . ASP B 1 78 ? -7.934 6.34 14.445 1 95.69 78 ASP B CA 1
ATOM 2024 C C . ASP B 1 78 ? -8.023 5.332 13.305 1 95.69 78 ASP B C 1
ATOM 2026 O O . ASP B 1 78 ? -7.879 5.699 12.133 1 95.69 78 ASP B O 1
ATOM 2030 N N . TYR B 1 79 ? -8.062 4.062 13.695 1 94.44 79 TYR B N 1
ATOM 2031 C CA . TYR B 1 79 ? -8.227 3.008 12.703 1 94.44 79 TYR B CA 1
ATOM 2032 C C . TYR B 1 79 ? -9.625 2.395 12.789 1 94.44 79 TYR B C 1
ATOM 2034 O O . TYR B 1 79 ? -10.273 2.445 13.836 1 94.44 79 TYR B O 1
ATOM 2042 N N . ARG B 1 80 ? -9.961 1.974 11.641 1 95.19 80 ARG B N 1
ATOM 2043 C CA . ARG B 1 80 ? -11.18 1.174 11.562 1 95.19 80 ARG B CA 1
ATOM 2044 C C . ARG B 1 80 ? -10.992 -0.017 10.633 1 95.19 80 ARG B C 1
ATOM 2046 O O . ARG B 1 80 ? -10.102 -0.011 9.781 1 95.19 80 ARG B O 1
ATOM 2053 N N . ILE B 1 81 ? -11.805 -1.001 10.789 1 93.94 81 ILE B N 1
ATOM 2054 C CA . ILE B 1 81 ? -11.773 -2.174 9.922 1 93.94 81 ILE B CA 1
ATOM 2055 C C . ILE B 1 81 ? -12.703 -1.964 8.727 1 93.94 81 ILE B C 1
ATOM 2057 O O . ILE B 1 81 ? -13.891 -1.68 8.906 1 93.94 81 ILE B O 1
ATOM 2061 N N . ASP B 1 82 ? -12.125 -1.977 7.527 1 91.06 82 ASP B N 1
ATOM 2062 C CA . ASP B 1 82 ? -12.906 -2.053 6.293 1 91.06 82 ASP B CA 1
ATOM 2063 C C . ASP B 1 82 ? -13.227 -3.502 5.938 1 91.06 82 ASP B C 1
ATOM 2065 O O . ASP B 1 82 ? -12.352 -4.242 5.477 1 91.06 82 ASP B O 1
ATOM 2069 N N . ARG B 1 83 ? -14.547 -3.879 6.062 1 91.75 83 ARG B N 1
ATOM 2070 C CA . ARG B 1 83 ? -14.906 -5.281 5.891 1 91.75 83 ARG B CA 1
ATOM 2071 C C . ARG B 1 83 ? -15.695 -5.488 4.598 1 91.75 83 ARG B C 1
ATOM 2073 O O . ARG B 1 83 ? -16.594 -4.715 4.285 1 91.75 83 ARG B O 1
ATOM 2080 N N . ASP B 1 84 ? -15.242 -6.469 3.85 1 89.5 84 ASP B N 1
ATOM 2081 C CA . ASP B 1 84 ? -15.922 -6.941 2.648 1 89.5 84 ASP B CA 1
ATOM 2082 C C . ASP B 1 84 ? -15.852 -8.461 2.541 1 89.5 84 ASP B C 1
ATOM 2084 O O . ASP B 1 84 ? -14.781 -9.031 2.342 1 89.5 84 ASP B O 1
ATOM 2088 N N . GLU B 1 85 ? -16.984 -9.109 2.598 1 89.06 85 GLU B N 1
ATOM 2089 C CA . GLU B 1 85 ? -17.031 -10.57 2.631 1 89.06 85 GLU B CA 1
ATOM 2090 C C . GLU B 1 85 ? -16.625 -11.164 1.288 1 89.06 85 GLU B C 1
ATOM 2092 O O . GLU B 1 85 ? -16.219 -12.328 1.218 1 89.06 85 GLU B O 1
ATOM 2097 N N . SER B 1 86 ? -16.703 -10.43 0.246 1 86.69 86 SER B N 1
ATOM 2098 C CA . SER B 1 86 ? -16.406 -10.945 -1.089 1 86.69 86 SER B CA 1
ATOM 2099 C C . SER B 1 86 ? -14.938 -10.734 -1.453 1 86.69 86 SER B C 1
ATOM 2101 O O . SER B 1 86 ? -14.5 -11.117 -2.539 1 86.69 86 SER B O 1
ATOM 2103 N N . ARG B 1 87 ? -14.219 -10.211 -0.52 1 90.69 87 ARG B N 1
ATOM 2104 C CA . ARG B 1 87 ? -12.836 -9.82 -0.784 1 90.69 87 ARG B CA 1
ATOM 2105 C C . ARG B 1 87 ? -11.875 -10.594 0.105 1 90.69 87 ARG B C 1
ATOM 2107 O O . ARG B 1 87 ? -12.219 -10.969 1.23 1 90.69 87 ARG B O 1
ATOM 2114 N N . ARG B 1 88 ? -10.688 -10.859 -0.451 1 91.5 88 ARG B N 1
ATOM 2115 C CA . ARG B 1 88 ? -9.57 -11.359 0.346 1 91.5 88 ARG B CA 1
ATOM 2116 C C . ARG B 1 88 ? -8.383 -10.406 0.286 1 91.5 88 ARG B C 1
ATOM 2118 O O . ARG B 1 88 ? -7.953 -10.008 -0.8 1 91.5 88 ARG B O 1
ATOM 2125 N N . PRO B 1 89 ? -7.84 -10.062 1.35 1 90.81 89 PRO B N 1
ATOM 2126 C CA . PRO B 1 89 ? -8.367 -10.336 2.689 1 90.81 89 PRO B CA 1
ATOM 2127 C C . PRO B 1 89 ? -9.695 -9.633 2.957 1 90.81 89 PRO B C 1
ATOM 2129 O O . PRO B 1 89 ? -9.961 -8.57 2.381 1 90.81 89 PRO B O 1
ATOM 2132 N N . GLN B 1 90 ? -10.461 -10.172 3.834 1 90.12 90 GLN B N 1
ATOM 2133 C CA . GLN B 1 90 ? -11.797 -9.641 4.109 1 90.12 90 GLN B CA 1
ATOM 2134 C C . GLN B 1 90 ? -11.719 -8.359 4.926 1 90.12 90 GLN B C 1
ATOM 2136 O O . GLN B 1 90 ? -12.523 -7.441 4.73 1 90.12 90 GLN B O 1
ATOM 2141 N N . ASN B 1 91 ? -10.75 -8.414 5.852 1 91.38 91 ASN B N 1
ATOM 2142 C CA . ASN B 1 91 ? -10.594 -7.277 6.754 1 91.38 91 ASN B CA 1
ATOM 2143 C C . ASN B 1 91 ? -9.32 -6.488 6.449 1 91.38 91 ASN B C 1
ATOM 2145 O O . ASN B 1 91 ? -8.227 -7.055 6.426 1 91.38 91 ASN B O 1
ATOM 2149 N N . ILE B 1 92 ? -9.5 -5.238 6.145 1 89.88 92 ILE B N 1
ATOM 2150 C CA . ILE B 1 92 ? -8.367 -4.348 5.941 1 89.88 92 ILE B CA 1
ATOM 2151 C C . ILE B 1 92 ? -8.438 -3.189 6.934 1 89.88 92 ILE B C 1
ATOM 2153 O O . ILE B 1 92 ? -9.461 -2.51 7.035 1 89.88 92 ILE B O 1
ATOM 2157 N N . ASN B 1 93 ? -7.328 -3.055 7.68 1 90.75 93 ASN B N 1
ATOM 2158 C CA . ASN B 1 93 ? -7.215 -1.911 8.578 1 90.75 93 ASN B CA 1
ATOM 2159 C C . ASN B 1 93 ? -6.945 -0.62 7.812 1 90.75 93 ASN B C 1
ATOM 2161 O O . ASN B 1 93 ? -5.965 -0.529 7.066 1 90.75 93 ASN B O 1
ATOM 2165 N N . VAL B 1 94 ? -7.891 0.382 8.023 1 92.62 94 VAL B N 1
ATOM 2166 C CA . VAL B 1 94 ? -7.73 1.619 7.27 1 92.62 94 VAL B CA 1
ATOM 2167 C C . VAL B 1 94 ? -7.766 2.814 8.219 1 92.62 94 VAL B C 1
ATOM 2169 O O . VAL B 1 94 ? -8.234 2.699 9.352 1 92.62 94 VAL B O 1
ATOM 2172 N N . ALA B 1 95 ? -7.242 3.9 7.758 1 95.12 95 ALA B N 1
ATOM 2173 C CA . ALA B 1 95 ? -7.285 5.137 8.539 1 95.12 95 ALA B CA 1
ATOM 2174 C C . ALA B 1 95 ? -8.711 5.676 8.633 1 95.12 95 ALA B C 1
ATOM 2176 O O . ALA B 1 95 ? -9.422 5.746 7.633 1 95.12 95 ALA B O 1
ATOM 2177 N N . ASP B 1 96 ? -9.164 5.961 9.875 1 97.12 96 ASP B N 1
ATOM 2178 C CA . ASP B 1 96 ? -10.414 6.656 10.141 1 97.12 96 ASP B CA 1
ATOM 2179 C C . ASP B 1 96 ? -10.164 8.125 10.469 1 97.12 96 ASP B C 1
ATOM 2181 O O . ASP B 1 96 ? -9.68 8.461 11.547 1 97.12 96 ASP B O 1
ATOM 2185 N N . CYS B 1 97 ? -10.609 8.992 9.5 1 98 97 CYS B N 1
ATOM 2186 C CA . CYS B 1 97 ? -10.297 10.406 9.656 1 98 97 CYS B CA 1
ATOM 2187 C C . CYS B 1 97 ? -11.469 11.156 10.281 1 98 97 CYS B C 1
ATOM 2189 O O . CYS B 1 97 ? -11.453 12.391 10.352 1 98 97 CYS B O 1
ATOM 2191 N N . SER B 1 98 ? -12.477 10.453 10.711 1 97.69 98 SER B N 1
ATOM 2192 C CA . SER B 1 98 ? -13.68 11.07 11.266 1 97.69 98 SER B CA 1
ATOM 2193 C C . SER B 1 98 ? -13.352 11.898 12.5 1 97.69 98 SER B C 1
ATOM 2195 O O . SER B 1 98 ? -13.93 12.969 12.703 1 97.69 98 SER B O 1
ATOM 2197 N N . PRO B 1 99 ? -12.43 11.477 13.336 1 97.38 99 PRO B N 1
ATOM 2198 C CA . PRO B 1 99 ? -12.117 12.273 14.523 1 97.38 99 PRO B CA 1
ATOM 2199 C C . PRO B 1 99 ? -11.016 13.297 14.266 1 97.38 99 PRO B C 1
ATOM 2201 O O . PRO B 1 99 ? -10.672 14.07 15.164 1 97.38 99 PRO B O 1
ATOM 2204 N N . SER B 1 100 ? -10.461 13.281 13.102 1 97.62 100 SER B N 1
ATOM 2205 C CA . SER B 1 100 ? -9.32 14.133 12.781 1 97.62 100 SER B CA 1
ATOM 2206 C C . SER B 1 100 ? -9.734 15.602 12.727 1 97.62 100 SER B C 1
ATOM 2208 O O . SER B 1 100 ? -10.867 15.922 12.352 1 97.62 100 SER B O 1
ATOM 2210 N N . ARG B 1 101 ? -8.805 16.469 13.125 1 96.69 101 ARG B N 1
ATOM 2211 C CA . ARG B 1 101 ? -9.039 17.906 13.109 1 96.69 101 ARG B CA 1
ATOM 2212 C C . ARG B 1 101 ? -7.828 18.641 12.555 1 96.69 101 ARG B C 1
ATOM 2214 O O . ARG B 1 101 ? -6.688 18.234 12.773 1 96.69 101 ARG B O 1
ATOM 2221 N N . CYS B 1 102 ? -8.188 19.641 11.867 1 96.19 102 CYS B N 1
ATOM 2222 C CA . CYS B 1 102 ? -7.156 20.516 11.336 1 96.19 102 CYS B CA 1
ATOM 2223 C C . CYS B 1 102 ? -7.379 21.953 11.797 1 96.19 102 CYS B C 1
ATOM 2225 O O . CYS B 1 102 ? -8.477 22.312 12.227 1 96.19 102 CYS B O 1
ATOM 2227 N N . LYS B 1 103 ? -6.289 22.719 11.75 1 91.06 103 LYS B N 1
ATOM 2228 C CA . LYS B 1 103 ? -6.406 24.156 12.031 1 91.06 103 LYS B CA 1
ATOM 2229 C C . LYS B 1 103 ? -7.328 24.828 11.023 1 91.06 103 LYS B C 1
ATOM 2231 O O . LYS B 1 103 ? -7.574 24.297 9.938 1 91.06 103 LYS B O 1
ATOM 2236 N N . LYS B 1 104 ? -7.684 26 11.438 1 90.06 104 LYS B N 1
ATOM 2237 C CA . LYS B 1 104 ? -8.57 26.781 10.578 1 90.06 104 LYS B CA 1
ATOM 2238 C C . LYS B 1 104 ? -7.957 26.984 9.195 1 90.06 104 LYS B C 1
ATOM 2240 O O . LYS B 1 104 ? -6.758 27.234 9.07 1 90.06 104 LYS B O 1
ATOM 2245 N N . GLY B 1 105 ? -8.82 26.906 8.156 1 90.62 105 GLY B N 1
ATOM 2246 C CA . GLY B 1 105 ? -8.367 27.109 6.793 1 90.62 105 GLY B CA 1
ATOM 2247 C C . GLY B 1 105 ? -7.953 25.828 6.098 1 90.62 105 GLY B C 1
ATOM 2248 O O . GLY B 1 105 ? -7.609 25.844 4.914 1 90.62 105 GLY B O 1
ATOM 2249 N N . LYS B 1 106 ? -7.914 24.797 6.891 1 94.75 106 LYS B N 1
ATOM 2250 C CA . LYS B 1 106 ? -7.555 23.5 6.32 1 94.75 106 LYS B CA 1
ATOM 2251 C C . LYS B 1 106 ? -8.68 22.484 6.504 1 94.75 106 LYS B C 1
ATOM 2253 O O . LYS B 1 106 ? -9.477 22.594 7.441 1 94.75 106 LYS B O 1
ATOM 2258 N N . GLU B 1 107 ? -8.727 21.562 5.59 1 95.38 107 GLU B N 1
ATOM 2259 C CA . GLU B 1 107 ? -9.703 20.469 5.656 1 95.38 107 GLU B CA 1
ATOM 2260 C C . GLU B 1 107 ? -9.008 19.125 5.789 1 95.38 107 GLU B C 1
ATOM 2262 O O . GLU B 1 107 ? -7.895 18.938 5.301 1 95.38 107 GLU B O 1
ATOM 2267 N N . VAL B 1 108 ? -9.719 18.234 6.418 1 96.38 108 VAL B N 1
ATOM 2268 C CA . VAL B 1 108 ? -9.211 16.875 6.574 1 96.38 108 VAL B CA 1
ATOM 2269 C C . VAL B 1 108 ? -9.484 16.078 5.305 1 96.38 108 VAL B C 1
ATOM 2271 O O . VAL B 1 108 ? -10.594 16.094 4.773 1 96.38 108 VAL B O 1
ATOM 2274 N N . ARG B 1 109 ? -8.453 15.375 4.828 1 95.06 109 ARG B N 1
ATOM 2275 C CA . ARG B 1 109 ? -8.594 14.461 3.697 1 95.06 109 ARG B CA 1
ATOM 2276 C C . ARG B 1 109 ? -7.809 13.18 3.928 1 95.06 109 ARG B C 1
ATOM 2278 O O . ARG B 1 109 ? -6.684 13.219 4.43 1 95.06 109 ARG B O 1
ATOM 2285 N N . PRO B 1 110 ? -8.414 12.078 3.553 1 94.94 110 PRO B N 1
ATOM 2286 C CA . PRO B 1 110 ? -7.633 10.836 3.615 1 94.94 110 PRO B CA 1
ATOM 2287 C C . PRO B 1 110 ? -6.551 10.766 2.543 1 94.94 110 PRO B C 1
ATOM 2289 O O . PRO B 1 110 ? -6.719 11.32 1.452 1 94.94 110 PRO B O 1
ATOM 2292 N N . TRP B 1 111 ? -5.434 10.133 2.943 1 93.62 111 TRP B N 1
ATOM 2293 C CA . TRP B 1 111 ? -4.41 9.75 1.975 1 93.62 111 TRP B CA 1
ATOM 2294 C C . TRP B 1 111 ? -4.555 8.281 1.584 1 93.62 111 TRP B C 1
ATOM 2296 O O . TRP B 1 111 ? -4.539 7.398 2.445 1 93.62 111 TRP B O 1
ATOM 2306 N N . TYR B 1 112 ? -4.617 8.055 0.246 1 90.12 112 TYR B N 1
ATOM 2307 C CA . TYR B 1 112 ? -4.902 6.707 -0.232 1 90.12 112 TYR B CA 1
ATOM 2308 C C . TYR B 1 112 ? -3.643 6.039 -0.763 1 90.12 112 TYR B C 1
ATOM 2310 O O . TYR B 1 112 ? -2.754 6.707 -1.295 1 90.12 112 TYR B O 1
ATOM 2318 N N . SER B 1 113 ? -3.553 4.781 -0.517 1 87.25 113 SER B N 1
ATOM 2319 C CA . SER B 1 113 ? -2.518 3.92 -1.08 1 87.25 113 SER B CA 1
ATOM 2320 C C . SER B 1 113 ? -3.111 2.627 -1.629 1 87.25 113 SER B C 1
ATOM 2322 O O . SER B 1 113 ? -4.078 2.098 -1.076 1 87.25 113 SER B O 1
ATOM 2324 N N . PRO B 1 114 ? -2.49 2.109 -2.615 1 85.12 114 PRO B N 1
ATOM 2325 C CA . PRO B 1 114 ? -3.053 0.914 -3.248 1 85.12 114 PRO B CA 1
ATOM 2326 C C . PRO B 1 114 ? -2.674 -0.373 -2.518 1 85.12 114 PRO B C 1
ATOM 2328 O O . PRO B 1 114 ? -1.613 -0.443 -1.892 1 85.12 114 PRO B O 1
ATOM 2331 N N . ARG B 1 115 ? -3.605 -1.37 -2.652 1 86.69 115 ARG B N 1
ATOM 2332 C CA . ARG B 1 115 ? -3.373 -2.748 -2.23 1 86.69 115 ARG B CA 1
ATOM 2333 C C . ARG B 1 115 ? -4.047 -3.732 -3.182 1 86.69 115 ARG B C 1
ATOM 2335 O O . ARG B 1 115 ? -5.016 -3.387 -3.857 1 86.69 115 ARG B O 1
ATOM 2342 N N . LEU B 1 116 ? -3.43 -4.867 -3.184 1 89.19 116 LEU B N 1
ATOM 2343 C CA . LEU B 1 116 ? -4.059 -5.93 -3.959 1 89.19 116 LEU B CA 1
ATOM 2344 C C . LEU B 1 116 ? -5.125 -6.645 -3.137 1 89.19 116 LEU B C 1
ATOM 2346 O O . LEU B 1 116 ? -4.91 -6.953 -1.963 1 89.19 116 LEU B O 1
ATOM 2350 N N . VAL B 1 117 ? -6.219 -6.832 -3.789 1 91.44 117 VAL B N 1
ATOM 2351 C CA . VAL B 1 117 ? -7.289 -7.621 -3.188 1 91.44 117 VAL B CA 1
ATOM 2352 C C . VAL B 1 117 ? -7.82 -8.633 -4.203 1 91.44 117 VAL B C 1
ATOM 2354 O O . VAL B 1 117 ? -7.715 -8.414 -5.414 1 91.44 117 VAL B O 1
ATOM 2357 N N . ALA B 1 118 ? -8.234 -9.742 -3.705 1 92.94 118 ALA B N 1
ATOM 2358 C CA . ALA B 1 118 ? -8.836 -10.773 -4.555 1 92.94 118 ALA B CA 1
ATOM 2359 C C . ALA B 1 118 ? -10.336 -10.859 -4.32 1 92.94 118 ALA B C 1
ATOM 2361 O O . ALA B 1 118 ? -10.789 -10.977 -3.18 1 92.94 118 ALA B O 1
ATOM 2362 N N . CYS B 1 119 ? -11.094 -10.812 -5.434 1 92.69 119 CYS B N 1
ATOM 2363 C CA . CYS B 1 119 ? -12.547 -10.898 -5.387 1 92.69 119 CYS B CA 1
ATOM 2364 C C . CYS B 1 119 ? -13.031 -12.18 -6.059 1 92.69 119 CYS B C 1
ATOM 2366 O O . CYS B 1 119 ? -12.805 -12.383 -7.254 1 92.69 119 CYS B O 1
ATOM 2368 N N . ALA B 1 120 ? -13.703 -12.914 -5.285 1 90.44 120 ALA B N 1
ATOM 2369 C CA . ALA B 1 120 ? -14.25 -14.148 -5.832 1 90.44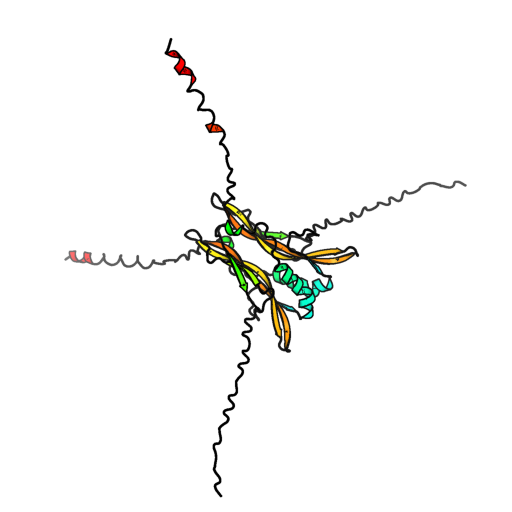 120 ALA B CA 1
ATOM 2370 C C . ALA B 1 120 ? -15.547 -13.883 -6.594 1 90.44 120 ALA B C 1
ATOM 2372 O O . ALA B 1 120 ? -16.359 -13.062 -6.176 1 90.44 120 ALA B O 1
ATOM 2373 N N . PHE B 1 121 ? -15.578 -14.562 -7.766 1 86.69 121 PHE B N 1
ATOM 2374 C CA . PHE B 1 121 ? -16.812 -14.461 -8.547 1 86.69 121 PHE B CA 1
ATOM 2375 C C . PHE B 1 121 ? -17.031 -15.719 -9.375 1 86.69 121 PHE B C 1
ATOM 2377 O O . PHE B 1 121 ? -16.141 -16.562 -9.484 1 86.69 121 PHE B O 1
ATOM 2384 N N . THR B 1 122 ? -18.281 -15.906 -9.812 1 88.62 122 THR B N 1
ATOM 2385 C CA . THR B 1 122 ? -18.594 -17 -10.727 1 88.62 122 THR B CA 1
ATOM 2386 C C . THR B 1 122 ? -18.719 -16.484 -12.156 1 88.62 122 THR B C 1
ATOM 2388 O O . THR B 1 122 ? -19.422 -15.508 -12.422 1 88.62 122 THR B O 1
ATOM 2391 N N . ASN B 1 123 ? -17.906 -17.156 -12.969 1 86.44 123 ASN B N 1
ATOM 2392 C CA . ASN B 1 123 ? -17.938 -16.672 -14.344 1 86.44 123 ASN B CA 1
ATOM 2393 C C . ASN B 1 123 ? -19.156 -17.172 -15.094 1 86.44 123 ASN B C 1
ATOM 2395 O O . ASN B 1 123 ? -20.062 -17.781 -14.5 1 86.44 123 ASN B O 1
ATOM 2399 N N . GLU B 1 124 ? -19.25 -16.781 -16.391 1 87.94 124 GLU B N 1
ATOM 2400 C CA . GLU B 1 124 ? -20.406 -17.094 -17.219 1 87.94 124 GLU B CA 1
ATOM 2401 C C . GLU B 1 124 ? -20.625 -18.609 -17.328 1 87.94 124 GLU B C 1
ATOM 2403 O O . GLU B 1 124 ? -21.75 -19.078 -17.484 1 87.94 124 GLU B O 1
ATOM 2408 N N . ASP B 1 125 ? -19.609 -19.438 -17.172 1 92.5 125 ASP B N 1
ATOM 2409 C CA . ASP B 1 125 ? -19.656 -20.891 -17.281 1 92.5 125 ASP B CA 1
ATOM 2410 C C . ASP B 1 125 ? -19.984 -21.516 -15.922 1 92.5 125 ASP B C 1
ATOM 2412 O O . ASP B 1 125 ? -19.984 -22.734 -15.781 1 92.5 125 ASP B O 1
ATOM 2416 N N . GLY B 1 126 ? -20.125 -20.734 -14.922 1 92.06 126 GLY B N 1
ATOM 2417 C CA . GLY B 1 126 ? -20.453 -21.234 -13.594 1 92.06 126 GLY B CA 1
ATOM 2418 C C . GLY B 1 126 ? -19.234 -21.641 -12.797 1 92.06 126 GLY B C 1
ATOM 2419 O O . GLY B 1 126 ? -19.344 -22.359 -11.797 1 92.06 126 GLY B O 1
ATOM 2420 N N . VAL B 1 127 ? -18.125 -21.266 -13.336 1 92.44 127 VAL B N 1
ATOM 2421 C CA . VAL B 1 127 ? -16.875 -21.656 -12.68 1 92.44 127 VAL B CA 1
ATOM 2422 C C . VAL B 1 127 ? -16.391 -20.516 -11.789 1 92.44 127 VAL B C 1
ATOM 2424 O O . VAL B 1 127 ? -16.422 -19.359 -12.188 1 92.44 127 VAL B O 1
ATOM 2427 N N . ARG B 1 128 ? -15.969 -20.859 -10.625 1 91.69 128 ARG B N 1
ATOM 2428 C CA . ARG B 1 128 ? -15.438 -19.875 -9.695 1 91.69 128 ARG B CA 1
ATOM 2429 C C . ARG B 1 128 ? -14.086 -19.359 -10.164 1 91.69 128 ARG B C 1
ATOM 2431 O O . ARG B 1 128 ? -13.203 -20.141 -10.523 1 91.69 128 ARG B O 1
ATOM 2438 N N . LYS B 1 129 ? -14 -18.016 -10.219 1 92.56 129 LYS B N 1
ATOM 2439 C CA . LYS B 1 129 ? -12.758 -17.312 -10.539 1 92.56 129 LYS B CA 1
ATOM 2440 C C . LYS B 1 129 ? -12.477 -16.203 -9.539 1 92.56 129 LYS B C 1
ATOM 2442 O O . LYS B 1 129 ? -13.312 -15.906 -8.68 1 92.56 129 LYS B O 1
ATOM 2447 N N . TYR B 1 130 ? -11.281 -15.758 -9.609 1 91.5 130 TYR B N 1
ATOM 2448 C CA . TYR B 1 130 ? -10.883 -14.648 -8.75 1 91.5 130 TYR B CA 1
ATOM 2449 C C . TYR B 1 130 ? -10.398 -13.461 -9.578 1 91.5 130 TYR B C 1
ATOM 2451 O O . TYR B 1 130 ? -9.594 -13.625 -10.492 1 91.5 130 TYR B O 1
ATOM 2459 N N . SER B 1 131 ? -10.977 -12.359 -9.242 1 91.69 131 SER B N 1
ATOM 2460 C CA . SER B 1 131 ? -10.492 -11.102 -9.797 1 91.69 131 SER B CA 1
ATOM 2461 C C . SER B 1 131 ? -9.547 -10.398 -8.836 1 91.69 131 SER B C 1
ATOM 2463 O O . SER B 1 131 ? -9.961 -9.938 -7.77 1 91.69 131 SER B O 1
ATOM 2465 N N . VAL B 1 132 ? -8.289 -10.352 -9.164 1 91.75 132 VAL B N 1
ATOM 2466 C CA . VAL B 1 132 ? -7.32 -9.625 -8.352 1 91.75 132 VAL B CA 1
ATOM 2467 C C . VAL B 1 132 ? -7.23 -8.172 -8.836 1 91.75 132 VAL B C 1
ATOM 2469 O O . VAL B 1 132 ? -6.973 -7.918 -10.008 1 91.75 132 VAL B O 1
ATOM 2472 N N . GLN B 1 133 ? -7.5 -7.332 -7.828 1 88.12 133 GLN B N 1
ATOM 2473 C CA . GLN B 1 133 ? -7.594 -5.914 -8.164 1 88.12 133 GLN B CA 1
ATOM 2474 C C . GLN B 1 133 ? -6.668 -5.078 -7.285 1 88.12 133 GLN B C 1
ATOM 2476 O O . GLN B 1 133 ? -6.363 -5.461 -6.156 1 88.12 133 GLN B O 1
ATOM 2481 N N . ARG B 1 134 ? -6.238 -4.035 -7.957 1 87.12 134 ARG B N 1
ATOM 2482 C CA . ARG B 1 134 ? -5.578 -2.988 -7.188 1 87.12 134 ARG B CA 1
ATOM 2483 C C . ARG B 1 134 ? -6.578 -1.938 -6.719 1 87.12 134 ARG B C 1
ATOM 2485 O O . ARG B 1 134 ? -7.156 -1.218 -7.535 1 87.12 134 ARG B O 1
ATOM 2492 N N . LYS B 1 135 ? -6.785 -1.85 -5.418 1 86.19 135 LYS B N 1
ATOM 2493 C CA . LYS B 1 135 ? -7.75 -0.902 -4.867 1 86.19 135 LYS B CA 1
ATOM 2494 C C . LYS B 1 135 ? -7.078 0.079 -3.912 1 86.19 135 LYS B C 1
ATOM 2496 O O . LYS B 1 135 ? -6.07 -0.253 -3.281 1 86.19 135 LYS B O 1
ATOM 2501 N N . GLN B 1 136 ? -7.723 1.248 -3.809 1 86.56 136 GLN B N 1
ATOM 2502 C CA . GLN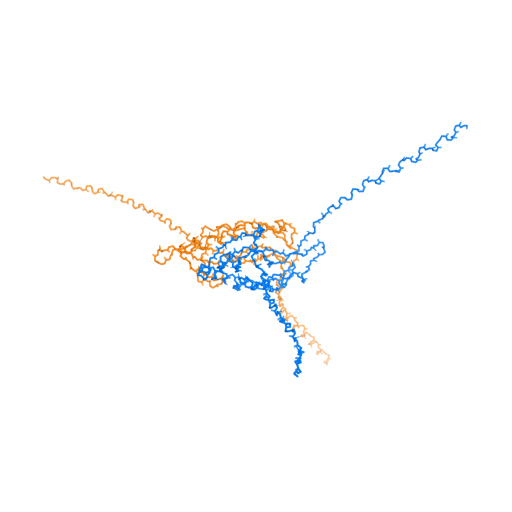 B 1 136 ? -7.207 2.309 -2.947 1 86.56 136 GLN B CA 1
ATOM 2503 C C . GLN B 1 136 ? -7.836 2.244 -1.559 1 86.56 136 GLN B C 1
ATOM 2505 O O . GLN B 1 136 ? -9.055 2.109 -1.43 1 86.56 136 GLN B O 1
ATOM 2510 N N . PHE B 1 137 ? -6.906 2.354 -0.586 1 89.62 137 PHE B N 1
ATOM 2511 C CA . PHE B 1 137 ? -7.383 2.383 0.792 1 89.62 137 PHE B CA 1
ATOM 2512 C C . PHE B 1 137 ? -6.797 3.574 1.541 1 89.62 137 PHE B C 1
ATOM 2514 O O . PHE B 1 137 ? -5.641 3.943 1.323 1 89.62 137 PHE B O 1
ATOM 2521 N N . PRO B 1 138 ? -7.621 4.23 2.453 1 92.81 138 PRO B N 1
ATOM 2522 C CA . PRO B 1 138 ? -7.031 5.281 3.285 1 92.81 138 PRO B CA 1
ATOM 2523 C C . PRO B 1 138 ? -5.977 4.746 4.25 1 92.81 138 PRO B C 1
ATOM 2525 O O . PRO B 1 138 ? -6.262 3.844 5.043 1 92.81 138 PRO B O 1
ATOM 2528 N N . VAL B 1 139 ? -4.852 5.352 4.164 1 92.44 139 VAL B N 1
ATOM 2529 C CA . VAL B 1 139 ? -3.773 4.836 4.996 1 92.44 139 VAL B CA 1
ATOM 2530 C C . VAL B 1 139 ? -3.338 5.902 6 1 92.44 139 VAL B C 1
ATOM 2532 O O . VAL B 1 139 ? -2.635 5.605 6.969 1 92.44 139 VAL B O 1
ATOM 2535 N N . ALA B 1 140 ? -3.76 7.098 5.746 1 94.44 140 ALA B N 1
ATOM 2536 C CA . ALA B 1 140 ? -3.436 8.227 6.613 1 94.44 140 ALA B CA 1
ATOM 2537 C C . ALA B 1 140 ? -4.449 9.352 6.445 1 94.44 140 ALA B C 1
ATOM 2539 O O . ALA B 1 140 ? -5.312 9.297 5.566 1 94.44 140 ALA B O 1
ATOM 2540 N N . CYS B 1 141 ? -4.355 10.266 7.332 1 96.62 141 CYS B N 1
ATOM 2541 C CA . CYS B 1 141 ? -5.148 11.484 7.215 1 9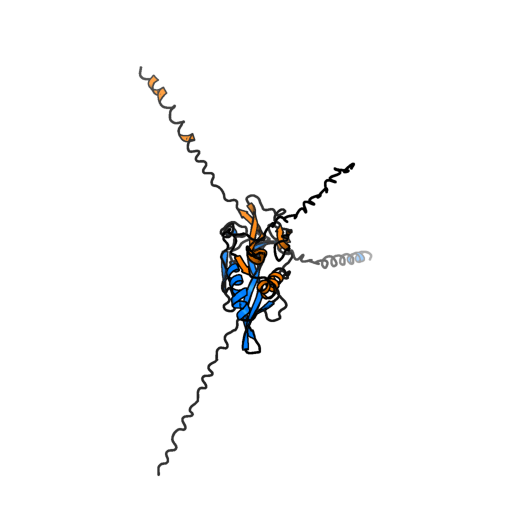6.62 141 CYS B CA 1
ATOM 2542 C C . CYS B 1 141 ? -4.25 12.703 7.047 1 96.62 141 CYS B C 1
ATOM 2544 O O . CYS B 1 141 ? -3.135 12.734 7.57 1 96.62 141 CYS B O 1
ATOM 2546 N N . THR B 1 142 ? -4.762 13.664 6.305 1 96.44 142 THR B N 1
ATOM 2547 C CA . THR B 1 142 ? -3.969 14.852 6.012 1 96.44 142 THR B CA 1
ATOM 2548 C C . THR B 1 142 ? -4.793 16.125 6.223 1 96.44 142 THR B C 1
ATOM 2550 O O . THR B 1 142 ? -6.023 16.078 6.203 1 96.44 142 THR B O 1
ATOM 2553 N N . CYS B 1 143 ? -4.113 17.172 6.566 1 97 143 CYS B N 1
ATOM 2554 C CA . CYS B 1 143 ? -4.711 18.5 6.543 1 97 143 CYS B CA 1
ATOM 2555 C C . CYS B 1 143 ? -4.367 19.234 5.246 1 97 143 CYS B C 1
ATOM 2557 O O . CYS B 1 143 ? -3.191 19.438 4.934 1 97 143 CYS B O 1
ATOM 2559 N N . VAL B 1 144 ? -5.379 19.625 4.496 1 95.94 144 VAL B N 1
ATOM 2560 C CA . VAL B 1 144 ? -5.18 20.172 3.158 1 95.94 144 VAL B CA 1
ATOM 2561 C C . VAL B 1 144 ? -5.723 21.594 3.1 1 95.94 144 VAL B C 1
ATOM 2563 O O . VAL B 1 144 ? -6.773 21.891 3.672 1 95.94 144 VAL B O 1
ATOM 2566 N N . ARG B 1 145 ? -4.965 22.453 2.443 1 91.81 145 ARG B N 1
ATOM 2567 C CA . ARG B 1 145 ? -5.449 23.812 2.219 1 91.81 145 ARG B CA 1
ATOM 2568 C C . ARG B 1 145 ? -6.629 23.828 1.253 1 91.81 145 ARG B C 1
ATOM 2570 O O . ARG B 1 145 ? -6.602 23.156 0.223 1 91.81 145 ARG B O 1
ATOM 2577 N N . ALA B 1 146 ? -7.68 24.547 1.668 1 82.06 146 ALA B N 1
ATOM 2578 C CA . ALA B 1 146 ? -8.883 24.625 0.843 1 82.06 146 ALA B CA 1
ATOM 2579 C C . ALA B 1 146 ? -8.578 25.266 -0.504 1 82.06 146 ALA B C 1
ATOM 2581 O O . ALA B 1 146 ? -7.73 26.156 -0.597 1 82.06 146 ALA B O 1
ATOM 2582 N N . LYS B 1 147 ? -9.078 24.578 -1.588 1 75.31 147 LYS B N 1
ATOM 2583 C CA . LYS B 1 147 ? -8.938 25.188 -2.906 1 75.31 147 LYS B CA 1
ATOM 2584 C C . LYS B 1 147 ? -9.625 26.547 -2.963 1 75.31 147 LYS B C 1
ATOM 2586 O O . LYS B 1 147 ? -10.766 26.688 -2.51 1 75.31 147 LYS B O 1
ATOM 2591 N N . VAL B 1 148 ? -8.961 27.672 -2.654 1 62.97 148 VAL B N 1
ATOM 2592 C CA . VAL B 1 148 ? -9.539 29 -2.727 1 62.97 148 VAL B CA 1
ATOM 2593 C C . VAL B 1 148 ? -10.266 29.172 -4.059 1 62.97 148 VAL B C 1
ATOM 2595 O O . VAL B 1 148 ? -9.656 29.062 -5.125 1 62.97 148 VAL B O 1
ATOM 2598 N N . LYS B 1 149 ? -11.469 28.656 -4.168 1 55.81 149 LYS B N 1
ATOM 2599 C CA . LYS B 1 149 ? -12.234 29.109 -5.324 1 55.81 149 LYS B CA 1
ATOM 2600 C C . LYS B 1 149 ? -12.266 30.641 -5.406 1 55.81 149 LYS B C 1
ATOM 2602 O O . LYS B 1 149 ? -12.719 31.312 -4.477 1 55.81 149 LYS B O 1
ATOM 2607 N N . ARG B 1 150 ? -11.203 31.156 -6.027 1 48.94 150 ARG B N 1
ATOM 2608 C CA . ARG B 1 150 ? -11.344 32.594 -6.34 1 48.94 150 ARG B CA 1
ATOM 2609 C C . ARG B 1 150 ? -12.758 32.906 -6.805 1 48.94 150 ARG B C 1
ATOM 2611 O O . ARG B 1 150 ? -13.203 32.406 -7.844 1 48.94 150 ARG B O 1
ATOM 2618 N N . GLN B 1 151 ? -13.609 32.875 -5.871 1 46.53 151 GLN B N 1
ATOM 2619 C CA . GLN B 1 151 ? -14.844 33.5 -6.289 1 46.53 151 GLN B CA 1
ATOM 2620 C C . GLN B 1 151 ? -14.562 34.844 -6.992 1 46.53 151 GLN B C 1
ATOM 2622 O O . GLN B 1 151 ? -14.031 35.781 -6.387 1 46.53 151 GLN B O 1
ATOM 2627 N N . ARG B 1 152 ? -14.156 34.844 -8.172 1 46.22 152 ARG B N 1
ATOM 2628 C CA . ARG B 1 152 ? -14.18 36.062 -8.969 1 46.22 152 ARG B CA 1
ATOM 2629 C C . ARG B 1 152 ? -15.469 36.844 -8.727 1 46.22 152 ARG B C 1
ATOM 2631 O O . ARG B 1 152 ? -16.547 36.438 -9.141 1 46.22 152 ARG B O 1
ATOM 2638 N N . ASN B 1 153 ? -15.594 37.406 -7.609 1 45.78 153 ASN B N 1
ATOM 2639 C CA . ASN B 1 153 ? -16.625 38.438 -7.539 1 45.78 153 ASN B CA 1
ATOM 2640 C C . ASN B 1 153 ? -16.484 39.438 -8.664 1 45.78 153 ASN B C 1
ATOM 2642 O O . ASN B 1 153 ? -15.547 40.25 -8.664 1 45.78 153 ASN B O 1
ATOM 2646 N N . ASN B 1 154 ? -16.703 39.156 -9.883 1 46.72 154 ASN B N 1
ATOM 2647 C CA . ASN B 1 154 ? -16.953 40.125 -10.953 1 46.72 154 ASN B CA 1
ATOM 2648 C C . ASN B 1 154 ? -17.953 41.188 -10.516 1 46.72 154 ASN B C 1
ATOM 2650 O O . ASN B 1 154 ? -19.172 41.062 -10.727 1 46.72 154 ASN B O 1
ATOM 2654 N N . ASN B 1 155 ? -17.922 41.656 -9.32 1 44.84 155 ASN B N 1
ATOM 2655 C CA . ASN B 1 155 ? -18.75 42.812 -9 1 44.84 155 ASN B CA 1
ATOM 2656 C C . ASN B 1 155 ? -18.328 44.062 -9.773 1 44.84 155 ASN B C 1
ATOM 2658 O O . ASN B 1 155 ? -17.625 44.938 -9.234 1 44.84 155 ASN B O 1
ATOM 2662 N N . ARG B 1 156 ? -17.797 44.062 -11.016 1 44.88 156 ARG B N 1
ATOM 2663 C CA . ARG B 1 156 ? -17.547 45.188 -11.906 1 44.88 156 ARG B CA 1
ATOM 2664 C C . ARG B 1 156 ? -18.812 46.031 -12.117 1 44.88 156 ARG B C 1
ATOM 2666 O O . ARG B 1 156 ? -18.797 47.031 -12.82 1 44.88 156 ARG B O 1
ATOM 2673 N N . GLU B 1 157 ? -19.969 45.531 -11.719 1 45.91 157 GLU B N 1
ATOM 2674 C CA . GLU B 1 157 ? -21.125 46.25 -12.188 1 45.91 157 GLU B CA 1
ATOM 2675 C C . GLU B 1 157 ? -21.297 47.562 -11.414 1 45.91 157 GLU B C 1
ATOM 2677 O O . GLU B 1 157 ? -22.062 48.438 -11.82 1 45.91 157 GLU B O 1
ATOM 2682 N N . GLY B 1 158 ? -20.703 47.812 -10.242 1 43.16 158 GLY B N 1
ATOM 2683 C CA . GLY B 1 158 ? -21.141 48.906 -9.406 1 43.16 158 GLY B CA 1
ATOM 2684 C C . GLY B 1 158 ? -20.562 50.25 -9.82 1 43.16 158 GLY B C 1
ATOM 2685 O O . GLY B 1 158 ? -20.859 51.281 -9.211 1 43.16 158 GLY B O 1
ATOM 2686 N N . ARG B 1 159 ? -19.453 50.281 -10.688 1 46.84 159 ARG B N 1
ATOM 2687 C CA . ARG B 1 159 ? -18.812 51.594 -10.891 1 46.84 159 ARG B CA 1
ATOM 2688 C C . ARG B 1 159 ? -19.547 52.406 -11.938 1 46.84 159 ARG B C 1
ATOM 2690 O O . ARG B 1 159 ? -19.141 53.531 -12.266 1 46.84 159 ARG B O 1
ATOM 2697 N N . ARG B 1 160 ? -20.516 51.781 -12.586 1 46.47 160 ARG B N 1
ATOM 2698 C CA . ARG B 1 160 ? -20.984 52.562 -13.742 1 46.47 160 ARG B CA 1
ATOM 2699 C C . ARG B 1 160 ? -21.859 53.719 -13.305 1 46.47 160 ARG B C 1
ATOM 2701 O O . ARG B 1 160 ? -22.047 54.688 -14.055 1 46.47 160 ARG B O 1
ATOM 2708 N N . LYS B 1 161 ? -22.578 53.688 -12.227 1 47.19 161 LYS B N 1
ATOM 2709 C CA . LYS B 1 161 ? -23.766 54.531 -12.172 1 47.19 161 LYS B CA 1
ATOM 2710 C C . LYS B 1 161 ? -23.391 55.938 -11.695 1 47.19 161 LYS B C 1
ATOM 2712 O O . LYS B 1 161 ? -24.234 56.844 -11.688 1 47.19 161 LYS B O 1
ATOM 2717 N N . SER B 1 162 ? -22.25 56.281 -11.102 1 45.19 162 SER B N 1
ATOM 2718 C CA . SER B 1 162 ? -22.203 57.531 -10.375 1 45.19 162 SER B CA 1
ATOM 2719 C C . SER B 1 162 ? -21.844 58.688 -11.305 1 45.19 162 SER B C 1
ATOM 2721 O O . SER B 1 162 ? -21.781 59.844 -10.883 1 45.19 162 SER B O 1
ATOM 2723 N N . THR B 1 163 ? -21.547 58.438 -12.578 1 48.06 163 THR B N 1
ATOM 2724 C CA . THR B 1 163 ? -21 59.531 -13.359 1 48.06 163 THR B CA 1
ATOM 2725 C C . THR B 1 163 ? -22.109 60.406 -13.938 1 48.06 163 THR B C 1
ATOM 2727 O O . THR B 1 163 ? -21.828 61.438 -14.547 1 48.06 163 THR B O 1
ATOM 2730 N N . LYS B 1 164 ? -23.422 60.094 -13.867 1 46.06 164 LYS B N 1
ATOM 2731 C CA . LYS B 1 164 ? -24.391 60.812 -14.68 1 46.06 164 LYS B CA 1
ATOM 2732 C C . LYS B 1 164 ? -24.906 62.062 -13.969 1 46.06 164 LYS B C 1
ATOM 2734 O O . LYS B 1 164 ? -25.594 62.906 -14.57 1 46.06 164 LYS B O 1
ATOM 2739 N N . ARG B 1 165 ? -24.844 62.281 -12.703 1 46.59 165 ARG B N 1
ATOM 2740 C CA . ARG B 1 165 ? -25.641 63.312 -12.078 1 46.59 165 ARG B CA 1
ATOM 2741 C C . ARG B 1 165 ? -24.984 64.688 -12.242 1 46.59 165 ARG B C 1
ATOM 2743 O O . ARG B 1 165 ? -25.594 65.688 -11.938 1 46.59 165 ARG B O 1
ATOM 2750 N N . ARG B 1 166 ? -23.75 64.75 -12.578 1 46.25 166 ARG B N 1
ATOM 2751 C CA . ARG B 1 166 ? -23.094 66.062 -12.383 1 46.25 166 ARG B CA 1
ATOM 2752 C C . ARG B 1 166 ? -23.422 67 -13.531 1 46.25 166 ARG B C 1
ATOM 2754 O O . ARG B 1 166 ? -23.094 68.188 -13.461 1 46.25 166 ARG B O 1
ATOM 2761 N N . ASN B 1 167 ? -24.031 66.5 -14.656 1 45.44 167 ASN B N 1
ATOM 2762 C CA . ASN B 1 167 ? -23.984 67.438 -15.82 1 45.44 167 ASN B CA 1
ATOM 2763 C C . ASN B 1 167 ? -25.078 68.5 -15.758 1 45.44 167 ASN B C 1
ATOM 2765 O O . ASN B 1 167 ? -25 69.5 -16.422 1 45.44 167 ASN B O 1
ATOM 2769 N N . GLN B 1 168 ? -26.266 68.188 -15.227 1 45.97 168 GLN B N 1
ATOM 2770 C CA . GLN B 1 168 ? -27.406 69 -15.68 1 45.97 168 GLN B CA 1
ATOM 2771 C C . GLN B 1 168 ? -27.453 70.312 -14.977 1 45.97 168 GLN B C 1
ATOM 2773 O O . GLN B 1 168 ? -28.328 71.188 -15.266 1 45.97 168 GLN B O 1
ATOM 2778 N N . ARG B 1 169 ? -26.781 70.75 -13.93 1 47.97 169 ARG B N 1
ATOM 2779 C CA . ARG B 1 169 ? -27.141 71.938 -13.203 1 47.97 169 ARG B CA 1
ATOM 2780 C C . ARG B 1 169 ? -26.625 73.188 -13.914 1 47.97 169 ARG B C 1
ATOM 2782 O O . ARG B 1 169 ? -26.828 74.312 -13.453 1 47.97 169 ARG B O 1
ATOM 2789 N N . ARG B 1 170 ? -25.766 73 -14.906 1 46.75 170 ARG B N 1
ATOM 2790 C CA . ARG B 1 170 ? -25.047 74.25 -15.25 1 46.75 170 ARG B CA 1
ATOM 2791 C C . ARG B 1 170 ? -25.938 75.188 -16.047 1 46.75 170 ARG B C 1
ATOM 2793 O O . ARG B 1 170 ? -25.469 76.25 -16.484 1 46.75 170 ARG B O 1
ATOM 2800 N N . ARG B 1 171 ? -27.109 74.625 -16.406 1 48.34 171 ARG B N 1
ATOM 2801 C CA . ARG B 1 171 ? -27.688 75.5 -17.422 1 48.34 171 ARG B CA 1
ATOM 2802 C C . ARG B 1 171 ? -28.312 76.75 -16.797 1 48.34 171 ARG B C 1
ATOM 2804 O O . ARG B 1 171 ? -28.969 77.5 -17.484 1 48.34 171 ARG B O 1
ATOM 2811 N N . GLY B 1 172 ? -28.125 76.812 -15.43 1 41.47 172 GLY B N 1
ATOM 2812 C CA . GLY B 1 172 ? -28.922 77.875 -14.875 1 41.47 172 GLY B CA 1
ATOM 2813 C C . GLY B 1 172 ? -28.484 79.25 -15.359 1 41.47 172 GLY B C 1
ATOM 2814 O O . GLY B 1 172 ? -29.109 80.25 -15.055 1 41.47 172 GLY B O 1
ATOM 2815 N N . GLY B 1 173 ? -27.172 79.438 -15.602 1 39.47 173 GLY B N 1
ATOM 2816 C CA . GLY B 1 173 ? -26.719 80.812 -15.43 1 39.47 173 GLY B CA 1
ATOM 2817 C C . GLY B 1 173 ? -27.188 81.75 -16.531 1 39.47 173 GLY B C 1
ATOM 2818 O O . GLY B 1 173 ? -27.125 82.938 -16.375 1 39.47 173 GLY B O 1
ATOM 2819 N N . MET B 1 174 ? -27.141 81.312 -17.75 1 43.03 174 MET B N 1
ATOM 2820 C CA . MET B 1 174 ? -27 82.375 -18.719 1 43.03 174 MET B CA 1
ATOM 2821 C C . MET B 1 174 ? -28.328 83.125 -18.906 1 43.03 174 MET B C 1
ATOM 2823 O O . MET B 1 174 ? -28.375 84.188 -19.547 1 43.03 174 MET B O 1
ATOM 2827 N N . ASP B 1 175 ? -29.375 82.625 -18.469 1 30.61 175 ASP B N 1
ATOM 2828 C CA . ASP B 1 175 ? -30.328 83.688 -18.875 1 30.61 175 ASP B CA 1
ATOM 2829 C C . ASP B 1 175 ? -30.234 84.938 -17.969 1 30.61 175 ASP B C 1
ATOM 2831 O O . ASP B 1 175 ? -29.984 84.812 -16.766 1 30.61 175 ASP B O 1
#

Nearest PDB structures (foldseek):
  8usr-assembly1_B  TM=6.985E-01  e=1.976E-05  Homo sapiens
  7amg-assembly1_B  TM=7.184E-01  e=5.230E-05  Homo sapiens
  4qhu-assembly1_D  TM=6.400E-01  e=2.346E-05  Homo sapiens
  5n92-assembly1_A  TM=6.367E-01  e=5.230E-05  Homo sapiens
  7uwn-assembly1_E  TM=6.968E-01  e=2.717E-03  Homo sapiens

Secondary structure (DSSP, 8-state):
---------------------------S---S---SS-EEEEEHHHIIIIIHHHHHHHHS----S-TTGGGTEES--EEEEEE-TTEESSEEEEEE-TT----TTEEEEEEEEEEEEEEEEE-TTS-EEEEEEEEEEEEEEEEEE-----------GGGSGGGSGGGGGGGGGG-/---------------------------S---S-GGGS-EEEEEHHHIIIIIHHHHHHHHS----S-TTGGGTBSS--EEEEEE-TTEESSEEEEEE-TT----TTEEEEEEEEEEEEEEEEE-TTS-EEEEEEEEEEEEEEEEEE-----------GGGSGGGSTTSGGGGGS--

InterPro domains:
  IPR010345 Interleukin-17 family [PF06083] (74-145)
  IPR029034 Cystine-knot cytokine [G3DSA:2.10.90.10] (52-152)
  IPR029034 Cystine-knot cytokine [SSF57501] (65-145)

Organism: Branchiostoma lanceolatum (NCBI:txid7740)

Foldseek 3Di:
DCPPPDDPPPPPPPPPPPPPVPPPCVWPDPPPPPPFFDKDKFAPVCCVPPPLVVLVVVQDDDPDPDPCVLVVDQFRWDWDWDADPQKVVRTDIATHCPVTDDDPQWDKDFDKDWDWMWGWDQDPVRGIMIIIGIHIGGHHMDIGGDPPPPPPPVPVPPPPPPPPPPPPPPPPPDD/DPPPDDDPPPPCPVPPPPCPVPPPCPWPDPPPPPPFADKDKFAPVCCVPPPLVVLVVVQDPDPPPDPCVLVVDQFRWDWDWDADPQKVVRTDIATHCPVTDDDPQWDKDFDKDWDWMWGWDQDPVRGIMIIIGIGIGGHHMDIGGDPPPPPPPPVVPPPPPPPPPPPDPPVPPDD

pLDDT: mean 71.6, std 24.62, range [24.89, 98.0]